Protein AF-A0A372F044-F1 (afdb_monomer_lite)

Sequence (266 aa):
MRFPLFVFQRLFRIRQGIIYVLLIGFCSITVVSKAQQNITFGKGKTTNVTVTSSSNASNQTGIKTLMSSGYLPNKNAAARLLSQATLGTTYADIENVATNGIEKWVDQQLAMPNSFNITNYIQHLHQALADSLRRTNPSKTIANTAVGDYFFDVAWFQGNMTAADLLRWRVALGLSEVFVTSRVSAFDNNPYALSSYYDVLLENSFTNYRSLIEKITYHPSMAVYLTYMNNRATNVDKQTFPDENYAREIMQLFSIGLFQLNLDGD

Secondary structure (DSSP, 8-state):
----THHHHHHHHHHHHHHHHHHHHHHHHHHHTTS------BTTB-TT------TT-TT--GGGGTSSSSSS--HHHHHHHHHHH-S---HHHHHHHHHH-HHHHHHHHHHSPP---HHHHHHHHHHHHHHHHHTT-TT--GGG----THHHHHHHHHHHHH-S-HHHHHHHHHHHHHS---SSSTTTT-HHHHHHHHHHHHHHTTS-HHHHHHHHHT-HHHHHHTT-TT----BTTTTB----HHHHHIIIIIIS-SS---TT--

pLDDT: mean 81.34, std 16.24, range [40.16, 97.75]

Radius of gyration: 34.68 Å; chains: 1; bounding box: 99×93×75 Å

Foldseek 3Di:
DDDDPVPVVVVVVVVVVVVVVVVVVVVVVVVVVPPDDPQDFAQQRCVPNDFDDDPPDVPDDRCCRRYPVNPDDDLVVLVVCCVLQFPDDDSVSSVVCRPPDPVRVVVVLLPDAQPAQLLVQLVVVLQVVQVVVCVVPVVGDSVPDAAFQVSLVVSLVVCRVPPPNRNLNSLLVVVCVLLPFDCPWVCNRPNNLVRVLSNLSSNCSPPDPVVSVVVLVPRVRNCGRQVQVVFDPDDPVVRHHGRCSVVVCCCDRRHQHPDRADPVRD

Structure (mmCIF, N/CA/C/O backbone):
data_AF-A0A372F044-F1
#
_entry.id   AF-A0A372F044-F1
#
loop_
_atom_site.group_PDB
_atom_site.id
_atom_site.type_symbol
_atom_site.label_atom_id
_atom_site.label_alt_id
_atom_site.label_comp_id
_atom_site.label_asym_id
_atom_site.label_entity_id
_atom_site.label_seq_id
_atom_site.pdbx_PDB_ins_code
_atom_site.Cartn_x
_atom_site.Cartn_y
_atom_site.Cartn_z
_atom_site.occupancy
_atom_site.B_iso_or_equiv
_atom_site.auth_seq_id
_atom_site.auth_comp_id
_atom_site.auth_asym_id
_atom_site.auth_atom_id
_atom_site.pdbx_PDB_model_num
ATOM 1 N N . MET A 1 1 ? -69.308 -69.849 44.971 1.00 40.53 1 MET A N 1
ATOM 2 C CA . MET A 1 1 ? -68.894 -69.161 43.727 1.00 40.53 1 MET A CA 1
ATOM 3 C C . MET A 1 1 ? -67.852 -68.110 44.079 1.00 40.53 1 MET A C 1
ATOM 5 O O . MET A 1 1 ? -68.117 -67.267 44.924 1.00 40.53 1 MET A O 1
ATOM 9 N N . ARG A 1 2 ? -66.639 -68.237 43.527 1.00 40.16 2 ARG A N 1
ATOM 10 C CA . ARG A 1 2 ? -65.501 -67.334 43.761 1.00 40.16 2 ARG A CA 1
ATOM 11 C C . ARG A 1 2 ? -65.709 -66.042 42.966 1.00 40.16 2 ARG A C 1
ATOM 13 O O . ARG A 1 2 ? -65.722 -66.089 41.742 1.00 40.16 2 ARG A O 1
ATOM 20 N N . PHE A 1 3 ? -65.846 -64.912 43.654 1.00 45.06 3 PHE A N 1
ATOM 21 C CA . PHE A 1 3 ? -65.753 -63.591 43.031 1.00 45.06 3 PHE A CA 1
ATOM 22 C C . PHE A 1 3 ? -64.284 -63.284 42.677 1.00 45.06 3 PHE A C 1
ATOM 24 O O . PHE A 1 3 ? -63.389 -63.636 43.452 1.00 45.06 3 PHE A O 1
ATOM 31 N N . PRO A 1 4 ? -63.994 -62.676 41.513 1.00 47.56 4 PRO A N 1
ATOM 32 C CA . PRO A 1 4 ? -62.630 -62.566 41.020 1.00 47.56 4 PRO A CA 1
ATOM 33 C C . PRO A 1 4 ? -61.881 -61.430 41.731 1.00 47.56 4 PRO A C 1
ATOM 35 O O . PRO A 1 4 ? -62.152 -60.251 41.514 1.00 47.56 4 PRO A O 1
ATOM 38 N N . LEU A 1 5 ? -60.863 -61.791 42.521 1.00 51.09 5 LEU A N 1
ATOM 39 C CA . LEU A 1 5 ? -59.892 -60.876 43.151 1.00 51.09 5 LEU A CA 1
ATOM 40 C C . LEU A 1 5 ? -59.106 -59.989 42.153 1.00 51.09 5 LEU A C 1
ATOM 42 O O . LEU A 1 5 ? -58.380 -59.084 42.563 1.00 51.09 5 LEU A O 1
ATOM 46 N N . PHE A 1 6 ? -59.240 -60.223 40.845 1.00 51.00 6 PHE A N 1
ATOM 47 C CA . PHE A 1 6 ? -58.442 -59.571 39.803 1.00 51.00 6 PHE A CA 1
ATOM 48 C C . PHE A 1 6 ? -58.800 -58.099 39.538 1.00 51.00 6 PHE A C 1
ATOM 50 O O . PHE A 1 6 ? -57.954 -57.348 39.050 1.00 51.00 6 PHE A O 1
ATOM 57 N N . VAL A 1 7 ? -60.018 -57.653 39.865 1.00 53.59 7 VAL A N 1
ATOM 58 C CA . VAL A 1 7 ? -60.463 -56.281 39.543 1.00 53.59 7 VAL A CA 1
ATOM 59 C C . VAL A 1 7 ? -59.922 -55.254 40.549 1.00 53.59 7 VAL A C 1
ATOM 61 O O . VAL A 1 7 ? -59.503 -54.164 40.156 1.00 53.59 7 VAL A O 1
ATOM 64 N N . PHE A 1 8 ? -59.815 -55.617 41.832 1.00 47.75 8 PHE A N 1
ATOM 65 C CA . PHE A 1 8 ? -59.325 -54.708 42.878 1.00 47.75 8 PHE A CA 1
ATOM 66 C C . PHE A 1 8 ? -57.806 -54.467 42.822 1.00 47.75 8 PHE A C 1
ATOM 68 O O . PHE A 1 8 ? -57.349 -53.354 43.085 1.00 47.75 8 PHE A O 1
ATOM 75 N N . GLN A 1 9 ? -57.010 -55.458 42.401 1.00 51.12 9 GLN A N 1
ATOM 76 C CA . GLN A 1 9 ? -55.557 -55.287 42.247 1.00 51.12 9 GLN A CA 1
ATOM 77 C C . GLN A 1 9 ? -55.176 -54.342 41.093 1.00 51.12 9 GLN A C 1
ATOM 79 O O . GLN A 1 9 ? -54.172 -53.632 41.190 1.00 51.12 9 GLN A O 1
ATOM 84 N N . ARG A 1 10 ? -55.976 -54.281 40.015 1.00 47.72 10 ARG A N 1
ATOM 85 C CA . ARG A 1 10 ? -55.726 -53.365 38.885 1.00 47.72 10 ARG A CA 1
ATOM 86 C C . ARG A 1 10 ? -55.972 -51.901 39.255 1.00 47.72 10 ARG A C 1
ATOM 88 O O . ARG A 1 10 ? -55.140 -51.060 38.930 1.00 47.72 10 ARG A O 1
ATOM 95 N N . LEU A 1 11 ? -57.046 -51.601 39.986 1.00 52.12 11 LEU A N 1
ATOM 96 C CA . LEU A 1 11 ? -57.357 -50.237 40.439 1.00 52.12 11 LEU A CA 1
ATOM 97 C C . LEU A 1 11 ? -56.305 -49.684 41.416 1.00 52.12 11 LEU A C 1
ATOM 99 O O . LEU A 1 11 ? -55.933 -48.515 41.319 1.00 52.12 11 LEU A O 1
ATOM 103 N N . PHE A 1 12 ? -55.757 -50.524 42.301 1.00 50.66 12 PHE A N 1
ATOM 104 C CA . PHE A 1 12 ? -54.713 -50.103 43.244 1.00 50.66 12 PHE A CA 1
ATOM 105 C C . PHE A 1 12 ? -53.361 -49.833 42.555 1.00 50.66 12 PHE A C 1
ATOM 107 O O . PHE A 1 12 ? -52.692 -48.853 42.883 1.00 50.66 12 PHE A O 1
ATOM 114 N N . ARG A 1 13 ? -52.982 -50.635 41.542 1.00 52.78 13 ARG A N 1
ATOM 115 C CA . ARG A 1 13 ? -51.776 -50.393 40.720 1.00 52.78 13 ARG A CA 1
ATOM 116 C C . ARG A 1 13 ? -51.871 -49.119 39.879 1.00 52.78 13 ARG A C 1
ATOM 118 O O . ARG A 1 13 ? -50.882 -48.403 39.770 1.00 52.78 13 ARG A O 1
ATOM 125 N N . ILE A 1 14 ? -53.045 -48.814 39.322 1.00 54.44 14 ILE A N 1
ATOM 126 C CA . ILE A 1 14 ? -53.264 -47.593 38.527 1.00 54.44 14 ILE A CA 1
ATOM 127 C C . ILE A 1 14 ? -53.171 -46.347 39.419 1.00 54.44 14 ILE A C 1
ATOM 129 O O . ILE A 1 14 ? -52.531 -45.367 39.046 1.00 54.44 14 ILE A O 1
ATOM 133 N N . ARG A 1 15 ? -53.731 -46.397 40.634 1.00 53.97 15 ARG A N 1
ATOM 134 C CA . ARG A 1 15 ? -53.694 -45.271 41.580 1.00 53.97 15 ARG A CA 1
ATOM 135 C C . ARG A 1 15 ? -52.282 -44.988 42.114 1.00 53.97 15 ARG A C 1
ATOM 137 O O . ARG A 1 15 ? -51.910 -43.828 42.248 1.00 53.97 15 ARG A O 1
ATOM 144 N N . GLN A 1 16 ? -51.482 -46.030 42.350 1.00 54.12 16 GLN A N 1
ATOM 145 C CA . GLN A 1 16 ? -50.058 -45.915 42.697 1.00 54.12 16 GLN A CA 1
ATOM 146 C C . GLN A 1 16 ? -49.236 -45.361 41.519 1.00 54.12 16 GLN A C 1
ATOM 148 O O . GLN A 1 16 ? -48.465 -44.424 41.701 1.00 54.12 16 GLN A O 1
ATOM 153 N N . GLY A 1 17 ? -49.455 -45.860 40.295 1.00 55.97 17 GLY A N 1
ATOM 154 C CA . GLY A 1 17 ? -48.768 -45.379 39.090 1.00 55.97 17 GLY A CA 1
ATOM 155 C C . GLY A 1 17 ? -49.026 -43.901 38.780 1.00 55.97 17 GLY A C 1
ATOM 156 O O . GLY A 1 17 ? -48.092 -43.185 38.438 1.00 55.97 17 GLY A O 1
ATOM 157 N N . ILE A 1 18 ? -50.257 -43.413 38.974 1.00 59.41 18 ILE A N 1
ATOM 158 C CA . ILE A 1 18 ? -50.602 -41.991 38.789 1.00 59.41 18 ILE A CA 1
ATOM 159 C C . ILE A 1 18 ? -49.880 -41.103 39.810 1.00 59.41 18 ILE A C 1
ATOM 161 O O . ILE A 1 18 ? -49.407 -40.030 39.446 1.00 59.41 18 ILE A O 1
ATOM 165 N N . ILE A 1 19 ? -49.740 -41.553 41.063 1.00 59.06 19 ILE A N 1
ATOM 166 C CA . ILE A 1 19 ? -48.992 -40.817 42.091 1.00 59.06 19 ILE A CA 1
ATOM 167 C C . ILE A 1 19 ? -47.508 -40.758 41.724 1.00 59.06 19 ILE A C 1
ATOM 169 O O . ILE A 1 19 ? -46.948 -39.669 41.738 1.00 59.06 19 ILE A O 1
ATOM 173 N N . TYR A 1 20 ? -46.883 -41.870 41.319 1.00 56.25 20 TYR A N 1
ATOM 174 C CA . TYR A 1 20 ? -45.477 -41.867 40.892 1.00 56.25 20 TYR A CA 1
ATOM 175 C C . TYR A 1 20 ? -45.241 -41.025 39.629 1.00 56.25 20 TYR A C 1
ATOM 177 O O . TYR A 1 20 ? -44.255 -40.298 39.569 1.00 56.25 20 TYR A O 1
ATOM 185 N N . VAL A 1 21 ? -46.155 -41.046 38.653 1.00 59.41 21 VAL A N 1
ATOM 186 C CA . VAL A 1 21 ? -46.066 -40.212 37.439 1.00 59.41 21 VAL A CA 1
ATOM 187 C C . VAL A 1 21 ? -46.247 -38.725 37.762 1.00 59.41 21 VAL A C 1
ATOM 189 O O . VAL A 1 21 ? -45.503 -37.900 37.236 1.00 59.41 21 VAL A O 1
ATOM 192 N N . LEU A 1 22 ? -47.160 -38.366 38.672 1.00 59.22 22 LEU A N 1
ATOM 193 C CA . LEU A 1 22 ? -47.305 -36.987 39.154 1.00 59.22 22 LEU A CA 1
ATOM 194 C C . LEU A 1 22 ? -46.081 -36.525 39.952 1.00 59.22 22 LEU A C 1
ATOM 196 O O . LEU A 1 22 ? -45.660 -35.387 39.781 1.00 59.22 22 LEU A O 1
ATOM 200 N N . LEU A 1 23 ? -45.474 -37.392 40.769 1.00 57.38 23 LEU A N 1
ATOM 201 C CA . LEU A 1 23 ? -44.292 -37.072 41.582 1.00 57.38 23 LEU A CA 1
ATOM 202 C C . LEU A 1 23 ? -43.026 -36.926 40.723 1.00 57.38 23 LEU A C 1
ATOM 204 O O . LEU A 1 23 ? -42.248 -35.996 40.929 1.00 57.38 23 LEU A O 1
ATOM 208 N N . ILE A 1 24 ? -42.853 -37.783 39.711 1.00 60.41 24 ILE A N 1
ATOM 209 C CA . ILE A 1 24 ? -41.774 -37.670 38.718 1.00 60.41 24 ILE A CA 1
ATOM 210 C C . ILE A 1 24 ? -41.995 -36.431 37.842 1.00 60.41 24 ILE A C 1
ATOM 212 O O . ILE A 1 24 ? -41.042 -35.697 37.588 1.00 60.41 24 ILE A O 1
ATOM 216 N N . GLY A 1 25 ? -43.237 -36.132 37.450 1.00 57.72 25 GLY A N 1
ATOM 217 C CA . GLY A 1 25 ? -43.589 -34.901 36.738 1.00 57.72 25 GLY A CA 1
ATOM 218 C C . GLY A 1 25 ? -43.272 -33.641 37.550 1.00 57.72 25 GLY A C 1
ATOM 219 O O . GLY A 1 25 ? -42.612 -32.737 37.044 1.00 57.72 25 GLY A O 1
ATOM 220 N N . PHE A 1 26 ? -43.640 -33.603 38.834 1.00 57.31 26 PHE A N 1
ATOM 221 C CA . PHE A 1 26 ? -43.350 -32.473 39.730 1.00 57.31 26 PHE A CA 1
ATOM 222 C C . PHE A 1 26 ? -41.847 -32.306 40.011 1.00 57.31 26 PHE A C 1
ATOM 224 O O . PHE A 1 26 ? -41.342 -31.184 40.084 1.00 57.31 26 PHE A O 1
ATOM 231 N N . CYS A 1 27 ? -41.104 -33.411 40.121 1.00 52.88 27 CYS A N 1
ATOM 232 C CA . CYS A 1 27 ? -39.650 -33.383 40.284 1.00 52.88 27 CYS A CA 1
ATOM 233 C C . CYS A 1 27 ? -38.948 -32.924 38.989 1.00 52.88 27 CYS A C 1
ATOM 235 O O . CYS A 1 27 ? -38.018 -32.127 39.026 1.00 52.88 27 CYS A O 1
ATOM 237 N N . SER A 1 28 ? -39.461 -33.318 37.821 1.00 54.66 28 SER A N 1
ATOM 238 C CA . SER A 1 28 ? -38.918 -32.897 36.520 1.00 54.66 28 SER A CA 1
ATOM 239 C C . SER A 1 28 ? -39.163 -31.406 36.249 1.00 54.66 28 SER A C 1
ATOM 241 O O . SER A 1 28 ? -38.275 -30.709 35.764 1.00 54.66 28 SER A O 1
ATOM 243 N N . ILE A 1 29 ? -40.335 -30.879 36.625 1.00 54.56 29 ILE A N 1
ATOM 244 C CA . ILE A 1 29 ? -40.684 -29.454 36.462 1.00 54.56 29 ILE A CA 1
ATOM 245 C C . ILE A 1 29 ? -39.847 -28.556 37.396 1.00 54.56 29 ILE A C 1
ATOM 247 O O . ILE A 1 29 ? -39.458 -27.444 37.021 1.00 54.56 29 ILE A O 1
ATOM 251 N N . THR A 1 30 ? -39.505 -29.034 38.597 1.00 51.50 30 THR A N 1
ATOM 252 C CA . THR A 1 30 ? -38.648 -28.283 39.535 1.00 51.50 30 THR A CA 1
ATOM 253 C C . THR A 1 30 ? -37.161 -28.331 39.166 1.00 51.50 30 THR A C 1
ATOM 255 O O . THR A 1 30 ? -36.438 -27.377 39.453 1.00 51.50 30 THR A O 1
ATOM 258 N N . VAL A 1 31 ? -36.699 -29.375 38.468 1.00 52.09 31 VAL A N 1
ATOM 259 C CA . VAL A 1 31 ? -35.311 -29.464 37.974 1.00 52.09 31 VAL A CA 1
ATOM 260 C C . VAL A 1 31 ? -35.085 -28.582 36.737 1.00 52.09 31 VAL A C 1
ATOM 262 O O . VAL A 1 31 ? -34.046 -27.931 36.646 1.00 52.09 31 VAL A O 1
ATOM 265 N N . VAL A 1 32 ? -36.064 -28.456 35.831 1.00 51.25 32 VAL A N 1
ATOM 266 C CA . VAL A 1 32 ? -35.927 -27.595 34.633 1.00 51.25 32 VAL A CA 1
ATOM 267 C C . VAL A 1 32 ? -35.903 -26.102 34.990 1.00 51.25 32 VAL A C 1
ATOM 269 O O . VAL A 1 32 ? -35.185 -25.333 34.359 1.00 51.25 32 VAL A O 1
ATOM 272 N N . SER A 1 33 ? -36.599 -25.680 36.049 1.00 50.56 33 SER A N 1
ATOM 273 C CA . SER A 1 33 ? -36.587 -24.278 36.510 1.00 50.56 33 SER A CA 1
ATOM 274 C C . SER A 1 33 ? -35.300 -23.865 37.243 1.00 50.56 33 SER A C 1
ATOM 276 O O . SER A 1 33 ? -35.073 -22.673 37.455 1.00 50.56 33 SER A O 1
ATOM 278 N N . LYS A 1 34 ? -34.433 -24.824 37.601 1.00 48.84 34 LYS A N 1
ATOM 279 C CA . LYS A 1 34 ? -33.112 -24.578 38.207 1.00 48.84 34 LYS A CA 1
ATOM 280 C C . LYS A 1 34 ? -31.932 -24.952 37.306 1.00 48.84 34 LYS A C 1
ATOM 282 O O . LYS A 1 34 ? -30.785 -24.832 37.736 1.00 48.84 34 LYS A O 1
ATOM 287 N N . ALA A 1 35 ? -32.186 -25.362 36.066 1.00 49.62 35 ALA A N 1
ATOM 288 C CA . ALA A 1 35 ? -31.137 -25.610 35.092 1.00 49.62 35 ALA A CA 1
ATOM 289 C C . ALA A 1 35 ? -30.543 -24.271 34.619 1.00 49.62 35 ALA A C 1
ATOM 291 O O . ALA A 1 35 ? -31.116 -23.570 33.794 1.00 49.62 35 ALA A O 1
ATOM 292 N N . GLN A 1 36 ? -29.384 -23.938 35.191 1.00 56.88 36 GLN A N 1
ATOM 293 C CA . GLN A 1 36 ? -28.412 -22.967 34.689 1.00 56.88 36 GLN A CA 1
ATOM 294 C C . GLN A 1 36 ? -28.926 -21.521 34.565 1.00 56.88 36 GLN A C 1
ATOM 296 O O . GLN A 1 36 ? -29.336 -21.051 33.508 1.00 56.88 36 GLN A O 1
ATOM 301 N N . GLN A 1 37 ? -28.830 -20.763 35.662 1.00 57.38 37 GLN A N 1
ATOM 302 C CA . GLN A 1 37 ? -28.914 -19.308 35.562 1.00 57.38 37 GLN A CA 1
ATOM 303 C C . GLN A 1 37 ? -27.689 -18.794 34.798 1.00 57.38 37 GLN A C 1
ATOM 305 O O . GLN A 1 37 ? -26.555 -18.990 35.234 1.00 57.38 37 GLN A O 1
ATOM 310 N N . ASN A 1 38 ? -27.912 -18.125 33.665 1.00 59.41 38 ASN A N 1
ATOM 311 C CA . ASN A 1 38 ? -26.858 -17.389 32.975 1.00 59.41 38 ASN A CA 1
ATOM 312 C C . ASN A 1 38 ? -26.412 -16.218 33.859 1.00 59.41 38 ASN A C 1
ATOM 314 O O . ASN A 1 38 ? -27.025 -15.148 33.858 1.00 59.41 38 ASN A O 1
ATOM 318 N N . ILE A 1 39 ? -25.340 -16.420 34.623 1.00 63.84 39 ILE A N 1
ATOM 319 C CA . ILE A 1 39 ? -24.685 -15.352 35.375 1.00 63.84 39 ILE A CA 1
ATOM 320 C C . ILE A 1 39 ? -23.872 -14.535 34.370 1.00 63.84 39 ILE A C 1
ATOM 322 O O . ILE A 1 39 ? -22.798 -14.935 33.931 1.00 63.84 39 ILE A O 1
ATOM 326 N N . THR A 1 40 ? -24.419 -13.397 33.946 1.00 62.75 40 THR A N 1
ATOM 327 C CA . THR A 1 40 ? -23.690 -12.433 33.115 1.00 62.75 40 THR A CA 1
ATOM 328 C C . THR A 1 40 ? -22.895 -11.500 34.020 1.00 62.75 40 THR A C 1
ATOM 330 O O . THR A 1 40 ? -23.488 -10.693 34.735 1.00 62.75 40 THR A O 1
ATOM 333 N N . PHE A 1 41 ? -21.568 -11.589 33.967 1.00 62.00 41 PHE A N 1
ATOM 334 C CA . PHE A 1 41 ? -20.673 -10.651 34.640 1.00 62.00 41 PHE A CA 1
ATOM 335 C C . PHE A 1 41 ? -20.421 -9.413 33.760 1.00 62.00 41 PHE A C 1
ATOM 337 O O . PHE A 1 41 ? -20.194 -9.542 32.557 1.00 62.00 41 PHE A O 1
ATOM 344 N N . GLY A 1 42 ? -20.449 -8.213 34.352 1.00 65.62 42 GLY A N 1
ATOM 345 C CA . GLY A 1 42 ? -20.127 -6.951 33.667 1.00 65.62 42 GLY A CA 1
ATOM 346 C C . GLY A 1 42 ? -21.338 -6.182 33.114 1.00 65.62 42 GLY A C 1
ATOM 347 O O . GLY A 1 42 ? -22.489 -6.523 33.385 1.00 65.62 42 GLY A O 1
ATOM 348 N N . LYS A 1 43 ? -21.089 -5.085 32.376 1.00 64.50 43 LYS A N 1
ATOM 349 C CA . LYS A 1 43 ? -22.115 -4.140 31.863 1.00 64.50 43 LYS A CA 1
ATOM 350 C C . LYS A 1 43 ? -23.108 -3.654 32.938 1.00 64.50 43 LYS A C 1
ATOM 352 O O . LYS A 1 43 ? -24.295 -3.489 32.673 1.00 64.50 43 LYS A O 1
ATOM 357 N N . GLY A 1 44 ? -22.635 -3.436 34.166 1.00 63.97 44 GLY A N 1
ATOM 358 C CA . GLY A 1 44 ? -23.474 -3.008 35.294 1.00 63.97 44 GLY A CA 1
ATOM 359 C C . GLY A 1 44 ? -24.153 -4.142 36.071 1.00 63.97 44 GLY A C 1
ATOM 360 O O . GLY A 1 44 ? -24.842 -3.865 37.049 1.00 63.97 44 GLY A O 1
ATOM 361 N N . LYS A 1 45 ? -23.937 -5.412 35.703 1.00 69.00 45 LYS A N 1
ATOM 362 C CA . LYS A 1 45 ? -24.344 -6.581 36.498 1.00 69.00 45 LYS A CA 1
ATOM 363 C C . LYS A 1 45 ? -23.186 -7.017 37.402 1.00 69.00 45 LYS A C 1
ATOM 365 O O . LYS A 1 45 ? -22.278 -7.723 36.965 1.00 69.00 45 LYS A O 1
ATOM 370 N N . THR A 1 46 ? -23.201 -6.559 38.656 1.00 70.00 46 THR A N 1
ATOM 371 C CA . THR A 1 46 ? -22.133 -6.794 39.656 1.00 70.00 46 THR A CA 1
ATOM 372 C C . THR A 1 46 ? -22.602 -7.559 40.894 1.00 70.00 46 THR A C 1
ATOM 374 O O . THR A 1 46 ? -21.912 -7.569 41.912 1.00 70.00 46 THR A O 1
ATOM 377 N N . THR A 1 47 ? -23.775 -8.193 40.846 1.00 68.81 47 THR A N 1
ATOM 378 C CA . THR A 1 47 ? -24.292 -8.990 41.967 1.00 68.81 47 THR A CA 1
ATOM 379 C C . THR A 1 47 ? -23.278 -10.065 42.364 1.00 68.81 47 THR A C 1
ATOM 381 O O . THR A 1 47 ? -22.956 -10.934 41.557 1.00 68.81 47 THR A O 1
ATOM 384 N N . ASN A 1 48 ? -22.788 -9.981 43.605 1.00 70.94 48 ASN A N 1
ATOM 385 C CA . ASN A 1 48 ? -21.784 -10.859 44.221 1.00 70.94 48 ASN A CA 1
ATOM 386 C C . ASN A 1 48 ? -20.365 -10.808 43.619 1.00 70.94 48 ASN A C 1
ATOM 388 O O . ASN A 1 48 ? -19.624 -11.781 43.740 1.00 70.94 48 ASN A O 1
ATOM 392 N N . VAL A 1 49 ? -19.957 -9.690 43.006 1.00 71.12 49 VAL A N 1
ATOM 393 C CA . VAL A 1 49 ? -18.575 -9.506 42.525 1.00 71.12 49 VAL A CA 1
ATOM 394 C C . VAL A 1 49 ? -17.835 -8.470 43.369 1.00 71.12 49 VAL A C 1
ATOM 396 O O . VAL A 1 49 ? -18.224 -7.304 43.412 1.00 71.12 49 VAL A O 1
ATOM 399 N N . THR A 1 50 ? -16.730 -8.884 43.989 1.00 74.19 50 THR A N 1
ATOM 400 C CA . THR A 1 50 ? -15.795 -7.991 44.688 1.00 74.19 50 THR A CA 1
ATOM 401 C C . THR A 1 50 ? -14.611 -7.695 43.772 1.00 74.19 50 THR A C 1
ATOM 403 O O . THR A 1 50 ? -13.958 -8.619 43.297 1.00 74.19 50 THR A O 1
ATOM 406 N N . VAL A 1 51 ? -14.323 -6.414 43.522 1.00 70.38 51 VAL A N 1
ATOM 407 C CA . VAL A 1 51 ? -13.169 -5.984 42.713 1.00 70.38 51 VAL A CA 1
ATOM 408 C C . VAL A 1 51 ? -12.147 -5.301 43.601 1.00 70.38 51 VAL A C 1
ATOM 410 O O . VAL A 1 51 ? -12.480 -4.364 44.325 1.00 70.38 51 VAL A O 1
ATOM 413 N N . THR A 1 52 ? -10.893 -5.722 43.489 1.00 71.88 52 THR A N 1
ATOM 414 C CA . THR A 1 52 ? -9.752 -5.072 44.134 1.00 71.88 52 THR A CA 1
ATOM 415 C C . THR A 1 52 ? -8.891 -4.415 43.057 1.00 71.88 52 THR A C 1
ATOM 417 O O . THR A 1 52 ? -8.602 -5.032 42.035 1.00 71.88 52 THR A O 1
ATOM 420 N N . SER A 1 53 ? -8.500 -3.157 43.257 1.00 69.50 53 SER A N 1
ATOM 421 C CA . SER A 1 53 ? -7.597 -2.419 42.364 1.00 69.50 53 SER A CA 1
ATOM 422 C C . SER A 1 53 ? -6.372 -1.928 43.131 1.00 69.50 53 SER A C 1
ATOM 424 O O . SER A 1 53 ? -6.447 -1.680 44.333 1.00 69.50 53 SER A O 1
ATOM 426 N N . SER A 1 54 ? -5.241 -1.783 42.439 1.00 68.94 54 SER A N 1
ATOM 427 C CA . SER A 1 54 ? -3.991 -1.287 43.024 1.00 68.94 54 SER A CA 1
ATOM 428 C C . SER A 1 54 ? -4.138 0.137 43.571 1.00 68.94 54 SER A C 1
ATOM 430 O O . SER A 1 54 ? -4.760 0.985 42.929 1.00 68.94 54 SER A O 1
ATOM 432 N N . SER A 1 55 ? -3.489 0.429 44.700 1.00 64.88 55 SER A N 1
ATOM 433 C CA . SER A 1 55 ? -3.537 1.720 45.407 1.00 64.88 55 SER A CA 1
ATOM 434 C C . SER A 1 55 ? -2.856 2.894 44.685 1.00 64.88 55 SER A C 1
ATOM 436 O O . SER A 1 55 ? -2.947 4.025 45.152 1.00 64.88 55 SER A O 1
ATOM 438 N N . ASN A 1 56 ? -2.188 2.660 43.551 1.00 63.19 56 ASN A N 1
ATOM 439 C CA . ASN A 1 56 ? -1.407 3.679 42.836 1.00 63.19 56 ASN A CA 1
ATOM 440 C C . ASN A 1 56 ? -2.236 4.713 42.048 1.00 63.19 56 ASN A C 1
ATOM 442 O O . ASN A 1 56 ? -1.661 5.652 41.503 1.00 63.19 56 ASN A O 1
ATOM 446 N N . ALA A 1 57 ? -3.563 4.576 41.973 1.00 59.25 57 ALA A N 1
ATOM 447 C CA . ALA A 1 57 ? -4.432 5.523 41.275 1.00 59.25 57 ALA A CA 1
ATOM 448 C C . ALA A 1 57 ? -5.537 6.029 42.213 1.00 59.25 57 ALA A C 1
ATOM 450 O O . ALA A 1 57 ? -6.565 5.380 42.390 1.00 59.25 57 ALA A O 1
ATOM 451 N N . SER A 1 58 ? -5.343 7.220 42.786 1.00 56.09 58 SER A N 1
ATOM 452 C CA . SER A 1 58 ? -6.217 7.819 43.811 1.00 56.09 58 SER A CA 1
ATOM 453 C C . SER A 1 58 ? -7.675 8.056 43.381 1.00 56.09 58 SER A C 1
ATOM 455 O O . SER A 1 58 ? -8.531 8.238 44.238 1.00 56.09 58 SER A O 1
ATOM 457 N N . ASN A 1 59 ? -7.983 8.000 42.077 1.00 57.50 59 ASN A N 1
ATOM 458 C CA . ASN A 1 59 ? -9.302 8.333 41.515 1.00 57.50 59 ASN A CA 1
ATOM 459 C C . ASN A 1 59 ? -9.948 7.214 40.666 1.00 57.50 59 ASN A C 1
ATOM 461 O O . ASN A 1 59 ? -10.955 7.444 39.981 1.00 57.50 59 ASN A O 1
ATOM 465 N N . GLN A 1 60 ? -9.389 5.999 40.670 1.00 57.69 60 GLN A N 1
ATOM 466 C CA . GLN A 1 60 ? -9.898 4.881 39.868 1.00 57.69 60 GLN A CA 1
ATOM 467 C C . GLN A 1 60 ? -10.413 3.755 40.767 1.00 57.69 60 GLN A C 1
ATOM 469 O O . GLN A 1 60 ? -9.656 2.936 41.272 1.00 57.69 60 GLN A O 1
ATOM 474 N N . THR A 1 61 ? -11.731 3.707 40.962 1.00 65.44 61 THR A N 1
ATOM 475 C CA . THR A 1 61 ? -12.386 2.590 41.642 1.00 65.44 61 THR A CA 1
ATOM 476 C C . THR A 1 61 ? -12.451 1.392 40.694 1.00 65.44 61 THR A C 1
ATOM 478 O O . THR A 1 61 ? -13.054 1.486 39.623 1.00 65.44 61 THR A O 1
ATOM 481 N N . GLY A 1 62 ? -11.854 0.257 41.079 1.00 64.12 62 GLY A N 1
ATOM 482 C CA . GLY A 1 62 ? -11.825 -0.968 40.266 1.00 64.12 62 GLY A CA 1
ATOM 483 C C . GLY A 1 62 ? -13.203 -1.424 39.779 1.00 64.12 62 GLY A C 1
ATOM 484 O O . GLY A 1 62 ? -13.321 -1.978 38.697 1.00 64.12 62 GLY A O 1
ATOM 485 N N . ILE A 1 63 ? -14.274 -1.088 40.503 1.00 70.75 63 ILE A N 1
ATOM 486 C CA . ILE A 1 63 ? -15.652 -1.404 40.109 1.00 70.75 63 ILE A CA 1
ATOM 487 C C . ILE A 1 63 ? -16.086 -0.765 38.774 1.00 70.75 63 ILE A C 1
ATOM 489 O O . ILE A 1 63 ? -16.984 -1.286 38.115 1.00 70.75 63 ILE A O 1
ATOM 493 N N . LYS A 1 64 ? -15.419 0.305 38.310 1.00 66.69 64 LYS A N 1
ATOM 494 C CA . LYS A 1 64 ? -15.661 0.918 36.988 1.00 66.69 64 LYS A CA 1
ATOM 495 C C . LYS A 1 64 ? -15.374 -0.022 35.812 1.00 66.69 64 LYS A C 1
ATOM 497 O O . LYS A 1 64 ? -15.934 0.204 34.748 1.00 66.69 64 LYS A O 1
ATOM 502 N N . THR A 1 65 ? -14.556 -1.064 35.984 1.00 61.78 65 THR A N 1
ATOM 503 C CA . THR A 1 65 ? -14.307 -2.073 34.932 1.00 61.78 65 THR A CA 1
ATOM 504 C C . THR A 1 65 ? -15.495 -3.015 34.730 1.00 61.78 65 THR A C 1
ATOM 506 O O . THR A 1 65 ? -15.660 -3.583 33.655 1.00 61.78 65 THR A O 1
ATOM 509 N N . LEU A 1 66 ? -16.350 -3.159 35.748 1.00 63.81 66 LEU A N 1
ATOM 510 C CA . LEU A 1 66 ? -17.558 -3.981 35.694 1.00 63.81 66 LEU A CA 1
ATOM 511 C C . LEU A 1 66 ? -18.828 -3.164 35.431 1.00 63.81 66 LEU A C 1
ATOM 513 O O . LEU A 1 66 ? -19.842 -3.710 34.985 1.00 63.81 66 LEU A O 1
ATOM 517 N N . MET A 1 67 ? -18.790 -1.860 35.704 1.00 59.44 67 MET A N 1
ATOM 518 C CA . MET A 1 67 ? -19.861 -0.924 35.373 1.00 59.44 67 MET A CA 1
ATOM 519 C C . MET A 1 67 ? -19.753 -0.476 33.910 1.00 59.44 67 MET A C 1
ATOM 521 O O . MET A 1 67 ? -18.667 -0.370 33.349 1.00 59.44 67 MET A O 1
ATOM 525 N N . SER A 1 68 ? -20.885 -0.147 33.281 1.00 54.09 68 SER A N 1
ATOM 526 C CA . SER A 1 68 ? -20.880 0.435 31.928 1.00 54.09 68 SER A CA 1
ATOM 527 C C . SER A 1 68 ? -20.125 1.779 31.856 1.00 54.09 68 SER A C 1
ATOM 529 O O . SER A 1 68 ? -19.777 2.227 30.770 1.00 54.09 68 SER A O 1
ATOM 531 N N . SER A 1 69 ? -19.840 2.416 33.000 1.00 50.75 69 SER A N 1
ATOM 532 C CA . SER A 1 69 ? -19.132 3.698 33.157 1.00 50.75 69 SER A CA 1
ATOM 533 C C . SER A 1 69 ? -17.597 3.568 33.059 1.00 50.75 69 SER A C 1
ATOM 535 O O . SER A 1 69 ? -16.856 4.019 33.937 1.00 50.75 69 SER A O 1
ATOM 537 N N . GLY A 1 70 ? -17.131 2.894 32.016 1.00 52.12 70 GLY A N 1
ATOM 538 C CA . GLY A 1 70 ? -15.762 2.384 31.873 1.00 52.12 70 GLY A CA 1
ATOM 539 C C . GLY A 1 70 ? -15.676 1.265 30.836 1.00 52.12 70 GLY A C 1
ATOM 540 O O . GLY A 1 70 ? -14.587 0.946 30.365 1.00 52.12 70 GLY A O 1
ATOM 541 N N . TYR A 1 71 ? -16.836 0.730 30.433 1.00 51.94 71 TYR A N 1
ATOM 542 C CA . TYR A 1 71 ? -16.968 -0.082 29.239 1.00 51.94 71 TYR A CA 1
ATOM 543 C C . TYR A 1 71 ? -16.624 0.778 28.027 1.00 51.94 71 TYR A C 1
ATOM 545 O O . TYR A 1 71 ? -17.232 1.815 27.761 1.00 51.94 71 TYR A O 1
ATOM 553 N N . LEU A 1 72 ? -15.564 0.354 27.360 1.00 59.75 72 LEU A N 1
ATOM 554 C CA . LEU A 1 72 ? -15.078 0.922 26.127 1.00 59.75 72 LEU A CA 1
ATOM 555 C C . LEU A 1 72 ? -16.230 0.918 25.109 1.00 59.75 72 LEU A C 1
ATOM 557 O O . LEU A 1 72 ? -16.913 -0.097 24.975 1.00 59.75 72 LEU A O 1
ATOM 561 N N . PRO A 1 73 ? -16.475 2.065 24.460 1.00 59.88 73 PRO A N 1
ATOM 562 C CA . PRO A 1 73 ? -15.413 2.944 23.991 1.00 59.88 73 PRO A CA 1
ATOM 563 C C . PRO A 1 73 ? -15.574 4.382 24.517 1.00 59.88 73 PRO A C 1
ATOM 565 O O . PRO A 1 73 ? -16.367 5.181 24.039 1.00 59.88 73 PRO A O 1
ATOM 568 N N . ASN A 1 74 ? -14.761 4.754 25.512 1.00 77.44 74 ASN A N 1
ATOM 569 C CA . ASN A 1 74 ? -14.532 6.168 25.824 1.00 77.44 74 ASN A CA 1
ATOM 570 C C . ASN A 1 74 ? -13.671 6.779 24.699 1.00 77.44 74 ASN A C 1
ATOM 572 O O . ASN A 1 74 ? -12.763 6.107 24.203 1.00 77.44 74 ASN A O 1
ATOM 576 N N . LYS A 1 75 ? -13.902 8.050 24.338 1.00 85.50 75 LYS A N 1
ATOM 577 C CA . LYS A 1 75 ? -13.117 8.821 23.353 1.00 85.50 75 LYS A CA 1
ATOM 578 C C . LYS A 1 75 ? -11.599 8.647 23.527 1.00 85.50 75 LYS A C 1
ATOM 580 O O . LYS A 1 75 ? -10.895 8.513 22.536 1.00 85.50 75 LYS A O 1
ATOM 585 N N . ASN A 1 76 ? -11.094 8.535 24.760 1.00 86.69 76 ASN A N 1
ATOM 586 C CA . ASN A 1 76 ? -9.666 8.277 25.014 1.00 86.69 76 ASN A CA 1
ATOM 587 C C . ASN A 1 76 ? -9.171 6.933 24.459 1.00 86.69 76 ASN A C 1
ATOM 589 O O . ASN A 1 76 ? -8.062 6.836 23.941 1.00 86.69 76 ASN A O 1
ATOM 593 N N . ALA A 1 77 ? -9.973 5.879 24.578 1.00 85.19 77 ALA A N 1
ATOM 594 C CA . ALA A 1 77 ? -9.594 4.567 24.080 1.00 85.19 77 ALA A CA 1
ATOM 595 C C . ALA A 1 77 ? -9.799 4.437 22.573 1.00 85.19 77 ALA A C 1
ATOM 597 O O . ALA A 1 77 ? -8.968 3.824 21.911 1.00 85.19 77 ALA A O 1
ATOM 598 N N . ALA A 1 78 ? -10.850 5.064 22.037 1.00 91.56 78 ALA A N 1
ATOM 599 C CA . ALA A 1 78 ? -11.017 5.236 20.599 1.00 91.56 78 ALA A CA 1
ATOM 600 C C . ALA A 1 78 ? -9.803 5.963 19.992 1.00 91.56 78 ALA A C 1
ATOM 602 O O . ALA A 1 78 ? -9.204 5.468 19.045 1.00 91.56 78 ALA A O 1
ATOM 603 N N . ALA A 1 79 ? -9.365 7.069 20.603 1.00 92.44 79 ALA A N 1
ATOM 604 C CA . ALA A 1 79 ? -8.172 7.800 20.183 1.00 92.44 79 ALA A CA 1
ATOM 605 C C . ALA A 1 79 ? -6.901 6.940 20.261 1.00 92.44 79 ALA A C 1
ATOM 607 O O . ALA A 1 79 ? -6.111 6.926 19.319 1.00 92.44 79 ALA A O 1
ATOM 608 N N . ARG A 1 80 ? -6.715 6.178 21.350 1.00 91.50 80 ARG A N 1
ATOM 609 C CA . ARG A 1 80 ? -5.574 5.261 21.487 1.00 91.50 80 ARG A CA 1
ATOM 610 C C . ARG A 1 80 ? -5.570 4.197 20.390 1.00 91.50 80 ARG A C 1
ATOM 612 O O . ARG A 1 80 ? -4.537 4.016 19.756 1.00 91.50 80 ARG A O 1
ATOM 619 N N . LEU A 1 81 ? -6.696 3.524 20.152 1.00 92.69 81 LEU A N 1
ATOM 620 C CA . LEU A 1 81 ? -6.815 2.543 19.073 1.00 92.69 81 LEU A CA 1
ATOM 621 C C . LEU A 1 81 ? -6.459 3.178 17.729 1.00 92.69 81 LEU A C 1
ATOM 623 O O . LEU A 1 81 ? -5.582 2.676 17.034 1.00 92.69 81 LEU A O 1
ATOM 627 N N . LEU A 1 82 ? -7.104 4.293 17.384 1.00 95.00 82 LEU A N 1
ATOM 628 C CA . LEU A 1 82 ? -6.927 4.943 16.088 1.00 95.00 82 LEU A CA 1
ATOM 629 C C . LEU A 1 82 ? -5.483 5.415 15.887 1.00 95.00 82 LEU A C 1
ATOM 631 O O . LEU A 1 82 ? -4.948 5.252 14.797 1.00 95.00 82 LEU A O 1
ATOM 635 N N . SER A 1 83 ? -4.799 5.881 16.936 1.00 93.81 83 SER A N 1
ATOM 636 C CA . SER A 1 83 ? -3.371 6.235 16.857 1.00 93.81 83 SER A CA 1
ATOM 637 C C . SER A 1 83 ? -2.444 5.057 16.524 1.00 93.81 83 SER A C 1
ATOM 639 O O . SER A 1 83 ? -1.366 5.262 15.978 1.00 93.81 83 SER A O 1
ATOM 641 N N . GLN A 1 84 ? -2.848 3.826 16.845 1.00 93.44 84 GLN A N 1
ATOM 642 C CA . GLN A 1 84 ? -2.074 2.611 16.567 1.00 93.44 84 GLN A CA 1
ATOM 643 C C . GLN A 1 84 ? -2.494 1.945 15.251 1.00 93.44 84 GLN A C 1
ATOM 645 O O . GLN A 1 84 ? -1.655 1.391 14.540 1.00 93.44 84 GLN A O 1
ATOM 650 N N . ALA A 1 85 ? -3.791 2.003 14.949 1.00 94.75 85 ALA A N 1
ATOM 651 C CA . ALA A 1 85 ? -4.442 1.324 13.836 1.00 94.75 85 ALA A CA 1
ATOM 652 C C . ALA A 1 85 ? -4.516 2.167 12.553 1.00 94.75 85 ALA A C 1
ATOM 654 O O . ALA A 1 85 ? -4.898 1.643 11.514 1.00 94.75 85 ALA A O 1
ATOM 655 N N . THR A 1 86 ? -4.162 3.451 12.604 1.00 95.06 86 THR A N 1
ATOM 656 C CA . THR A 1 86 ? -4.208 4.370 11.456 1.00 95.06 86 THR A CA 1
ATOM 657 C C . THR A 1 86 ? -2.930 5.207 11.381 1.00 95.06 86 THR A C 1
ATOM 659 O O . THR A 1 86 ? -2.090 5.162 12.280 1.00 95.06 86 THR A O 1
ATOM 662 N N . LEU A 1 87 ? -2.770 5.967 10.296 1.00 91.38 87 LEU A N 1
ATOM 663 C CA . LEU A 1 87 ? -1.674 6.931 10.114 1.00 91.38 87 LEU A CA 1
ATOM 664 C C . LEU A 1 87 ? -2.100 8.380 10.397 1.00 91.38 87 LEU A C 1
ATOM 666 O O . LEU A 1 87 ? -1.293 9.302 10.332 1.00 91.38 87 LEU A O 1
ATOM 670 N N . GLY A 1 88 ? -3.365 8.566 10.765 1.00 89.44 88 GLY A N 1
ATOM 671 C CA . GLY A 1 88 ? -3.984 9.843 11.065 1.00 89.44 88 GLY A CA 1
ATOM 672 C C . GLY A 1 88 ? -5.478 9.634 11.275 1.00 89.44 88 GLY A C 1
ATOM 673 O O . GLY A 1 88 ? -6.088 8.782 10.636 1.00 89.44 88 GLY A O 1
ATOM 674 N N . THR A 1 89 ? -6.066 10.397 12.193 1.00 89.75 89 THR A N 1
ATOM 675 C CA . THR A 1 89 ? -7.491 10.301 12.517 1.00 89.75 89 THR A CA 1
ATOM 676 C C . THR A 1 89 ? -8.059 11.681 12.786 1.00 89.75 89 THR A C 1
ATOM 678 O O . THR A 1 89 ? -7.379 12.549 13.340 1.00 89.75 89 THR A O 1
ATOM 681 N N . THR A 1 90 ? -9.324 11.885 12.440 1.00 92.50 90 THR A N 1
ATOM 682 C CA . THR A 1 90 ? -10.053 13.098 12.809 1.00 92.50 90 THR A CA 1
ATOM 683 C C . THR A 1 90 ? -10.765 12.917 14.148 1.00 92.50 90 THR A C 1
ATOM 685 O O . THR A 1 90 ? -10.953 11.802 14.640 1.00 92.50 90 THR A O 1
ATOM 688 N N . TYR A 1 91 ? -11.205 14.024 14.752 1.00 93.62 91 TYR A N 1
ATOM 689 C CA . TYR A 1 91 ? -12.046 13.963 15.951 1.00 93.62 91 TYR A CA 1
ATOM 690 C C . TYR A 1 91 ? -13.381 13.248 15.690 1.00 93.62 91 TYR A C 1
ATOM 692 O O . TYR A 1 91 ? -13.887 12.548 16.567 1.00 93.62 91 TYR A O 1
ATOM 700 N N . ALA A 1 92 ? -13.926 13.387 14.477 1.00 93.25 92 ALA A N 1
ATOM 701 C CA . ALA A 1 92 ? -15.160 12.722 14.076 1.00 93.25 92 ALA A CA 1
ATOM 702 C C . ALA A 1 92 ? -15.001 11.193 14.067 1.00 93.25 92 ALA A C 1
ATOM 704 O O . ALA A 1 92 ? -15.893 10.487 14.533 1.00 93.25 92 ALA A O 1
ATOM 705 N N . ASP A 1 93 ? -13.849 10.680 13.631 1.00 92.50 93 ASP A N 1
ATOM 706 C CA . ASP A 1 93 ? -13.549 9.243 13.666 1.00 92.50 93 ASP A CA 1
ATOM 707 C C . ASP A 1 93 ? -13.460 8.725 15.107 1.00 92.50 93 ASP A C 1
ATOM 709 O O . ASP A 1 93 ? -14.014 7.675 15.434 1.00 92.50 93 ASP A O 1
ATOM 713 N N . ILE A 1 94 ? -12.831 9.496 16.002 1.00 94.31 94 ILE A N 1
ATOM 714 C CA . ILE A 1 94 ? -12.752 9.167 17.434 1.00 94.31 94 ILE A CA 1
ATOM 715 C C . ILE A 1 94 ? -14.154 9.090 18.045 1.00 94.31 94 ILE A C 1
ATOM 717 O O . ILE A 1 94 ? -14.446 8.172 18.812 1.00 94.31 94 ILE A O 1
ATOM 721 N N . GLU A 1 95 ? -15.031 10.038 17.717 1.00 93.44 95 GLU A N 1
ATOM 722 C CA . GLU A 1 95 ? -16.415 10.045 18.192 1.00 93.44 95 GLU A CA 1
ATOM 723 C C . GLU A 1 95 ? -17.244 8.901 17.598 1.00 93.44 95 GLU A C 1
ATOM 725 O O . GLU A 1 95 ? -18.039 8.278 18.309 1.00 93.44 95 GLU A O 1
ATOM 730 N N . ASN A 1 96 ? -17.011 8.572 16.328 1.00 91.94 96 ASN A N 1
ATOM 731 C CA . ASN A 1 96 ? -17.632 7.440 15.661 1.00 91.94 96 ASN A CA 1
ATOM 732 C C . ASN A 1 96 ? -17.266 6.132 16.372 1.00 91.94 96 ASN A C 1
ATOM 734 O O . ASN A 1 96 ? -18.167 5.418 16.806 1.00 91.94 96 ASN A O 1
ATOM 738 N N . VAL A 1 97 ? -15.978 5.858 16.595 1.00 92.94 97 VAL A N 1
ATOM 739 C CA . VAL A 1 97 ? -15.523 4.653 17.314 1.00 92.94 97 VAL A CA 1
ATOM 740 C C . VAL A 1 97 ? -16.021 4.646 18.760 1.00 92.94 97 VAL A C 1
ATOM 742 O O . VAL A 1 97 ? -16.454 3.601 19.247 1.00 92.94 97 VAL A O 1
ATOM 745 N N . ALA A 1 98 ? -16.035 5.805 19.430 1.00 90.69 98 ALA A N 1
ATOM 746 C CA . ALA A 1 98 ? -16.597 5.968 20.775 1.00 90.69 98 ALA A CA 1
ATOM 747 C C . ALA A 1 98 ? -18.089 5.608 20.861 1.00 90.69 98 ALA A C 1
ATOM 749 O O . ALA A 1 98 ? -18.556 5.126 21.891 1.00 90.69 98 ALA A O 1
ATOM 750 N N . THR A 1 99 ? -18.837 5.813 19.780 1.00 89.88 99 THR A N 1
ATOM 751 C CA . THR A 1 99 ? -20.275 5.527 19.732 1.00 89.88 99 THR A CA 1
ATOM 752 C C . THR A 1 99 ? -20.562 4.116 19.216 1.00 89.88 99 THR A C 1
ATOM 754 O O . THR A 1 99 ? -21.436 3.429 19.740 1.00 89.88 99 THR A O 1
ATOM 757 N N . ASN A 1 100 ? -19.839 3.670 18.184 1.00 86.81 100 ASN A N 1
ATOM 758 C CA . ASN A 1 100 ? -20.121 2.433 17.455 1.00 86.81 100 ASN A CA 1
ATOM 759 C C . ASN A 1 100 ? -19.481 1.181 18.059 1.00 86.81 100 ASN A C 1
ATOM 761 O O . ASN A 1 100 ? -20.003 0.091 17.818 1.00 86.81 100 ASN A O 1
ATOM 765 N N . GLY A 1 101 ? -18.391 1.303 18.818 1.00 88.94 101 GLY A N 1
ATOM 766 C CA . GLY A 1 101 ? -17.609 0.139 19.237 1.00 88.94 101 GLY A CA 1
ATOM 767 C C . GLY A 1 101 ? -16.299 0.002 18.471 1.00 88.94 101 GLY A C 1
ATOM 768 O O . GLY A 1 101 ? -16.230 0.311 17.283 1.00 88.94 101 GLY A O 1
ATOM 769 N N . ILE A 1 102 ? -15.273 -0.516 19.149 1.00 89.56 102 ILE A N 1
ATOM 770 C CA . ILE A 1 102 ? -13.973 -0.825 18.538 1.00 89.56 102 ILE A CA 1
ATOM 771 C C . ILE A 1 102 ? -14.120 -1.996 17.571 1.00 89.56 102 ILE A C 1
ATOM 773 O O . ILE A 1 102 ? -13.696 -1.906 16.426 1.00 89.56 102 ILE A O 1
ATOM 777 N N . GLU A 1 103 ? -14.766 -3.069 18.018 1.00 90.62 103 GLU A N 1
ATOM 778 C CA . GLU A 1 103 ? -14.941 -4.311 17.267 1.00 90.62 103 GLU A CA 1
ATOM 779 C C . GLU A 1 103 ? -15.698 -4.040 15.968 1.00 90.62 103 GLU A C 1
ATOM 781 O O . GLU A 1 103 ? -15.239 -4.394 14.889 1.00 90.62 103 GLU A O 1
ATOM 786 N N . LYS A 1 104 ? -16.797 -3.282 16.061 1.00 91.75 104 LYS A N 1
ATOM 787 C CA . LYS A 1 104 ? -17.590 -2.887 14.895 1.00 91.75 104 LYS A CA 1
ATOM 788 C C . LYS A 1 104 ? -16.789 -2.034 13.909 1.00 91.75 104 LYS A C 1
ATOM 790 O O . LYS A 1 104 ? -16.954 -2.200 12.704 1.00 91.75 104 LYS A O 1
ATOM 795 N N . TRP A 1 105 ? -15.944 -1.123 14.395 1.00 94.19 105 TRP A N 1
ATOM 796 C CA . TRP A 1 105 ? -15.074 -0.331 13.524 1.00 94.19 105 TRP A CA 1
ATOM 797 C C . TRP A 1 105 ? -14.022 -1.207 12.832 1.00 94.19 105 TRP A C 1
ATOM 799 O O . TRP A 1 105 ? -13.823 -1.067 11.628 1.00 94.19 105 TRP A O 1
ATOM 809 N N . VAL A 1 106 ? -13.397 -2.145 13.553 1.00 95.19 106 VAL A N 1
ATOM 810 C CA . VAL A 1 106 ? -12.433 -3.094 12.970 1.00 95.19 106 VAL A CA 1
ATOM 811 C C . VAL A 1 106 ? -13.106 -3.954 11.900 1.00 95.19 106 VAL A C 1
ATOM 813 O O . VAL A 1 106 ? -12.590 -4.035 10.789 1.00 95.19 106 VAL A O 1
ATOM 816 N N . ASP A 1 107 ? -14.280 -4.522 12.181 1.00 96.25 107 ASP A N 1
ATOM 817 C CA . ASP A 1 107 ? -15.035 -5.330 11.215 1.00 96.25 107 ASP A CA 1
ATOM 818 C C . ASP A 1 107 ? -15.370 -4.530 9.947 1.00 96.25 107 ASP A C 1
ATOM 820 O O . ASP A 1 107 ? -15.238 -5.031 8.830 1.00 96.25 107 ASP A O 1
ATOM 824 N N . GLN A 1 108 ? -15.754 -3.257 10.102 1.00 95.50 108 GLN A N 1
ATOM 825 C CA . GLN A 1 108 ? -15.992 -2.355 8.974 1.00 95.50 108 GLN A CA 1
ATOM 826 C C . GLN A 1 108 ? -14.721 -2.122 8.156 1.00 95.50 108 GLN A C 1
ATOM 828 O O . GLN A 1 108 ? -14.767 -2.214 6.934 1.00 95.50 108 GLN A O 1
ATOM 833 N N . GLN A 1 109 ? -13.593 -1.851 8.810 1.00 96.12 109 GLN A N 1
ATOM 834 C CA . GLN A 1 109 ? -12.313 -1.616 8.142 1.00 96.12 109 GLN A CA 1
ATOM 835 C C . GLN A 1 109 ? -11.799 -2.858 7.402 1.00 96.12 109 GLN A C 1
ATOM 837 O O . GLN A 1 109 ? -11.291 -2.740 6.290 1.00 96.12 109 GLN A O 1
ATOM 842 N N . LEU A 1 110 ? -11.970 -4.050 7.979 1.00 96.38 110 LEU A N 1
ATOM 843 C CA . LEU A 1 110 ? -11.604 -5.318 7.341 1.00 96.38 110 LEU A CA 1
ATOM 844 C C . LEU A 1 110 ? -12.486 -5.634 6.124 1.00 96.38 110 LEU A C 1
ATOM 846 O O . LEU A 1 110 ? -12.008 -6.227 5.158 1.00 96.38 110 LEU A O 1
ATOM 850 N N . ALA A 1 111 ? -13.759 -5.230 6.156 1.00 96.56 111 ALA A N 1
ATOM 851 C CA . ALA A 1 111 ? -14.711 -5.446 5.067 1.00 96.56 111 ALA A CA 1
ATOM 852 C C . ALA A 1 111 ? -14.592 -4.425 3.919 1.00 96.56 111 ALA A C 1
ATOM 854 O O . ALA A 1 111 ? -15.115 -4.673 2.830 1.00 96.56 111 ALA A O 1
ATOM 855 N N . MET A 1 112 ? -13.942 -3.277 4.136 1.00 96.00 112 MET A N 1
ATOM 856 C CA . MET A 1 112 ? -13.784 -2.257 3.097 1.00 96.00 112 MET A CA 1
ATOM 857 C C . MET A 1 112 ? -12.865 -2.753 1.967 1.00 96.00 112 MET A C 1
ATOM 859 O O . MET A 1 112 ? -11.773 -3.265 2.241 1.00 96.00 112 MET A O 1
ATOM 863 N N . PRO A 1 113 ? -13.258 -2.582 0.689 1.00 95.75 113 PRO A N 1
ATOM 864 C CA . PRO A 1 113 ? -12.357 -2.841 -0.428 1.00 95.75 113 PRO A CA 1
ATOM 865 C C . PRO A 1 113 ? -11.199 -1.836 -0.418 1.00 95.75 113 PRO A C 1
ATOM 867 O O . PRO A 1 113 ? -11.315 -0.763 0.174 1.00 95.75 113 PRO A O 1
ATOM 870 N N . ASN A 1 114 ? -10.100 -2.169 -1.103 1.00 95.19 114 ASN A N 1
ATOM 871 C CA . ASN A 1 114 ? -9.023 -1.206 -1.319 1.00 95.19 114 ASN A CA 1
ATOM 872 C C . ASN A 1 114 ? -9.582 0.027 -2.051 1.00 95.19 114 ASN A C 1
ATOM 874 O O . ASN A 1 114 ? -10.072 -0.096 -3.176 1.00 95.19 114 ASN A O 1
ATOM 878 N N . SER A 1 115 ? -9.548 1.190 -1.398 1.00 93.31 115 SER A N 1
ATOM 879 C CA . SER A 1 115 ? -10.178 2.408 -1.920 1.00 93.31 115 SER A CA 1
ATOM 880 C C . SER A 1 115 ? -9.272 3.225 -2.844 1.00 93.31 115 SER A C 1
ATOM 882 O O . SER A 1 115 ? -9.760 4.113 -3.546 1.00 93.31 115 SER A O 1
ATOM 884 N N . PHE A 1 116 ? -7.970 2.925 -2.883 1.00 96.62 116 PHE A N 1
ATOM 885 C CA . PHE A 1 116 ? -6.988 3.713 -3.620 1.00 96.62 116 PHE A CA 1
ATOM 886 C C . PHE A 1 116 ? -5.909 2.827 -4.253 1.00 96.62 116 PHE A C 1
ATOM 888 O O . PHE A 1 116 ? -5.367 1.926 -3.619 1.00 96.62 116 PHE A O 1
ATOM 895 N N . ASN A 1 117 ? -5.567 3.110 -5.510 1.00 97.06 117 ASN A N 1
ATOM 896 C CA . ASN A 1 117 ? -4.486 2.438 -6.228 1.00 97.06 117 ASN A CA 1
ATOM 897 C C . ASN A 1 117 ? -3.435 3.480 -6.629 1.00 97.06 117 ASN A C 1
ATOM 899 O O . ASN A 1 117 ? -3.724 4.417 -7.383 1.00 97.06 117 ASN A O 1
ATOM 903 N N . ILE A 1 118 ? -2.228 3.329 -6.090 1.00 97.38 118 ILE A N 1
ATOM 904 C CA . ILE A 1 118 ? -1.132 4.289 -6.230 1.00 97.38 118 ILE A CA 1
ATOM 905 C C . ILE A 1 118 ? -0.677 4.344 -7.685 1.00 97.38 118 ILE A C 1
ATOM 907 O O . ILE A 1 118 ? -0.501 5.434 -8.233 1.00 97.38 118 ILE A O 1
ATOM 911 N N . THR A 1 119 ? -0.545 3.189 -8.338 1.00 97.12 119 THR A N 1
ATOM 912 C CA . THR A 1 119 ? -0.117 3.093 -9.739 1.00 97.12 119 THR A CA 1
ATOM 913 C C . THR A 1 119 ? -1.052 3.880 -10.656 1.00 97.12 119 THR A C 1
ATOM 915 O O . THR A 1 119 ? -0.592 4.700 -11.452 1.00 97.12 119 THR A O 1
ATOM 918 N N . ASN A 1 120 ? -2.367 3.701 -10.513 1.00 97.25 120 ASN A N 1
ATOM 919 C CA . ASN A 1 120 ? -3.376 4.407 -11.306 1.00 97.25 120 ASN A CA 1
ATOM 920 C C . ASN A 1 120 ? -3.329 5.919 -11.066 1.00 97.25 120 ASN A C 1
ATOM 922 O O . ASN A 1 120 ? -3.416 6.705 -12.011 1.00 97.25 120 ASN A O 1
ATOM 926 N N . TYR A 1 121 ? -3.144 6.351 -9.817 1.00 97.75 121 TYR A N 1
ATOM 927 C CA . TYR A 1 121 ? -3.014 7.775 -9.516 1.00 97.75 121 TYR A CA 1
ATOM 928 C C . TYR A 1 121 ? -1.771 8.391 -10.177 1.00 97.75 121 TYR A C 1
ATOM 930 O O . TYR A 1 121 ? -1.851 9.467 -10.774 1.00 97.75 121 TYR A O 1
ATOM 938 N N . ILE A 1 122 ? -0.636 7.686 -10.165 1.00 97.12 122 ILE A N 1
ATOM 939 C CA . ILE A 1 122 ? 0.582 8.119 -10.866 1.00 97.12 122 ILE A CA 1
ATOM 940 C C . ILE A 1 122 ? 0.356 8.174 -12.378 1.00 97.12 122 ILE A C 1
ATOM 942 O O . ILE A 1 122 ? 0.790 9.135 -13.010 1.00 97.12 122 ILE A O 1
ATOM 946 N N . GLN A 1 123 ? -0.362 7.211 -12.965 1.00 96.25 123 GLN A N 1
ATOM 947 C CA . GLN A 1 123 ? -0.719 7.250 -14.390 1.00 96.25 123 GLN A CA 1
ATOM 948 C C . GLN A 1 123 ? -1.536 8.502 -14.733 1.00 96.25 123 GLN A C 1
ATOM 950 O O . GLN A 1 123 ? -1.255 9.158 -15.738 1.00 96.25 123 GLN A O 1
ATOM 955 N N . HIS A 1 124 ? -2.497 8.885 -13.886 1.00 96.50 124 HIS A N 1
ATOM 956 C CA . HIS A 1 124 ? -3.264 10.119 -14.071 1.00 96.50 124 HIS A CA 1
ATOM 957 C C . HIS A 1 124 ? -2.384 11.371 -13.997 1.00 96.50 124 HIS A C 1
ATOM 959 O O . HIS A 1 124 ? -2.498 12.250 -14.855 1.00 96.50 124 HIS A O 1
ATOM 965 N N . LEU A 1 125 ? -1.472 11.447 -13.024 1.00 96.44 125 LEU A N 1
ATOM 966 C CA . LEU A 1 125 ? -0.522 12.559 -12.922 1.00 96.44 125 LEU A CA 1
ATOM 967 C C . LEU A 1 125 ? 0.432 12.614 -14.122 1.00 96.44 125 LEU A C 1
ATOM 969 O O . LEU A 1 125 ? 0.711 13.693 -14.648 1.00 96.44 125 LEU A O 1
ATOM 973 N N . HIS A 1 126 ? 0.904 11.457 -14.584 1.00 95.88 126 HIS A N 1
ATOM 974 C CA . HIS A 1 126 ? 1.777 11.353 -15.744 1.00 95.88 126 HIS A CA 1
ATOM 975 C C . HIS A 1 126 ? 1.066 11.821 -17.022 1.00 95.88 126 HIS A C 1
ATOM 977 O O . HIS A 1 126 ? 1.619 12.619 -17.781 1.00 95.88 126 HIS A O 1
ATOM 983 N N . GLN A 1 127 ? -0.184 11.399 -17.229 1.00 96.06 127 GLN A N 1
ATOM 984 C CA . GLN A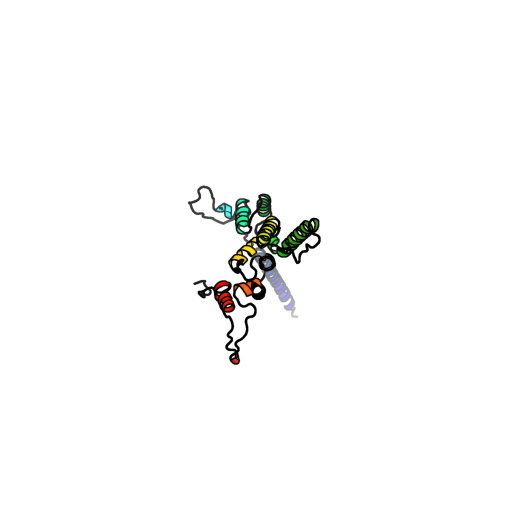 1 127 ? -1.017 11.861 -18.340 1.00 96.06 127 GLN A CA 1
ATOM 985 C C . GLN A 1 127 ? -1.224 13.382 -18.285 1.00 96.06 127 GLN A C 1
ATOM 987 O O . GLN A 1 127 ? -1.015 14.064 -19.288 1.00 96.06 127 GLN A O 1
ATOM 992 N N . ALA A 1 128 ? -1.554 13.934 -17.114 1.00 95.31 128 ALA A N 1
ATOM 993 C CA . ALA A 1 128 ? -1.743 15.375 -16.941 1.00 95.31 128 ALA A CA 1
ATOM 994 C C . ALA A 1 128 ? -0.466 16.180 -17.247 1.00 95.31 128 ALA A C 1
ATOM 996 O O . ALA A 1 128 ? -0.530 17.240 -17.879 1.00 95.31 128 ALA A O 1
ATOM 997 N N . LEU A 1 129 ? 0.703 15.670 -16.847 1.00 95.38 129 LEU A N 1
ATOM 998 C CA . LEU A 1 129 ? 1.996 16.264 -17.187 1.00 95.38 129 LEU A CA 1
ATOM 999 C C . LEU A 1 129 ? 2.231 16.247 -18.703 1.00 95.38 129 LEU A C 1
ATOM 1001 O O . LEU A 1 129 ? 2.558 17.287 -19.282 1.00 95.38 129 LEU A O 1
ATOM 1005 N N . ALA A 1 130 ? 2.036 15.095 -19.347 1.00 95.75 130 ALA A N 1
ATOM 1006 C CA . ALA A 1 130 ? 2.210 14.949 -20.789 1.00 95.75 130 ALA A CA 1
ATOM 1007 C C . ALA A 1 130 ? 1.280 15.893 -21.571 1.00 95.75 130 ALA A C 1
ATOM 1009 O O . ALA A 1 130 ? 1.737 16.577 -22.486 1.00 95.75 130 ALA A O 1
ATOM 1010 N N . ASP A 1 131 ? 0.009 16.011 -21.177 1.00 95.44 131 ASP A N 1
ATOM 1011 C CA . ASP A 1 131 ? -0.948 16.932 -21.801 1.00 95.44 131 ASP A CA 1
ATOM 1012 C C . ASP A 1 131 ? -0.571 18.400 -21.606 1.00 95.44 131 ASP A C 1
ATOM 1014 O O . ASP A 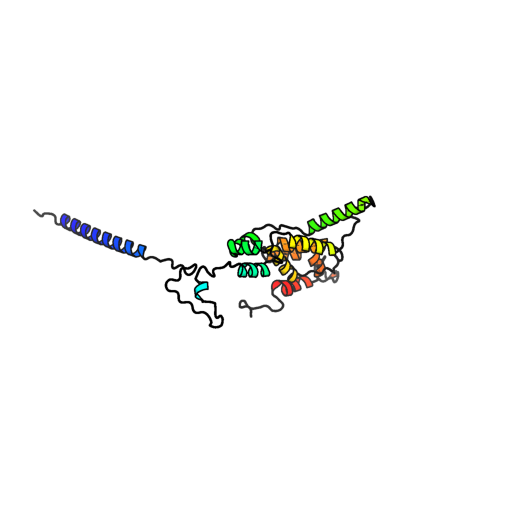1 131 ? -0.683 19.201 -22.538 1.00 95.44 131 ASP A O 1
ATOM 1018 N N . SER A 1 132 ? -0.077 18.760 -20.419 1.00 95.38 132 SER A N 1
ATOM 1019 C CA . SER A 1 132 ? 0.404 20.116 -20.153 1.00 95.38 132 SER A CA 1
ATOM 1020 C C . SER A 1 132 ? 1.578 20.483 -21.060 1.00 95.38 132 SER A C 1
ATOM 1022 O O . SER A 1 132 ? 1.573 21.560 -21.660 1.00 95.38 132 SER A O 1
ATOM 1024 N N . LEU A 1 133 ? 2.544 19.571 -21.215 1.00 95.44 133 LEU A N 1
ATOM 1025 C CA . LEU A 1 133 ? 3.702 19.744 -22.096 1.00 95.44 133 LEU A CA 1
ATOM 1026 C C . LEU A 1 133 ? 3.312 19.730 -23.577 1.00 95.44 133 LEU A C 1
ATOM 1028 O O . LEU A 1 133 ? 3.907 20.448 -24.379 1.00 95.44 133 LEU A O 1
ATOM 1032 N N . ARG A 1 134 ? 2.284 18.964 -23.948 1.00 95.56 134 ARG A N 1
ATOM 1033 C CA . ARG A 1 134 ? 1.782 18.895 -25.323 1.00 95.56 134 ARG A CA 1
ATOM 1034 C C . ARG A 1 134 ? 1.232 20.232 -25.822 1.00 95.56 134 ARG A C 1
ATOM 1036 O O . ARG A 1 134 ? 1.299 20.497 -27.020 1.00 95.56 134 ARG A O 1
ATOM 1043 N N . ARG A 1 135 ? 0.758 21.106 -24.921 1.00 94.00 135 ARG A N 1
ATOM 1044 C CA . ARG A 1 135 ? 0.321 22.474 -25.268 1.00 94.00 135 ARG A CA 1
ATOM 1045 C C . ARG A 1 135 ? 1.449 23.347 -25.812 1.00 94.00 135 ARG A C 1
ATOM 1047 O O . ARG A 1 135 ? 1.182 24.206 -26.643 1.00 94.00 135 ARG A O 1
ATOM 1054 N N . THR A 1 136 ? 2.681 23.155 -25.342 1.00 94.62 136 THR A N 1
ATOM 1055 C CA . THR A 1 136 ? 3.849 23.920 -25.809 1.00 94.62 136 THR A CA 1
ATOM 1056 C C . THR A 1 136 ? 4.648 23.162 -26.863 1.00 94.62 136 THR A C 1
ATOM 1058 O O . THR A 1 136 ? 5.236 23.778 -27.747 1.00 94.62 136 THR A O 1
ATOM 1061 N N . ASN A 1 137 ? 4.653 21.830 -26.805 1.00 93.81 137 ASN A N 1
ATOM 1062 C CA . ASN A 1 137 ? 5.339 20.974 -27.760 1.00 93.81 137 ASN A CA 1
ATOM 1063 C C . ASN A 1 137 ? 4.455 19.775 -28.160 1.00 93.81 137 ASN A C 1
ATOM 1065 O O . ASN A 1 137 ? 4.419 18.783 -27.427 1.00 93.81 137 ASN A O 1
ATOM 1069 N N . PRO A 1 138 ? 3.819 19.799 -29.349 1.00 93.75 138 PRO A N 1
ATOM 1070 C CA . PRO A 1 138 ? 2.916 18.741 -29.810 1.00 93.75 138 PRO A CA 1
ATOM 1071 C C . PRO A 1 138 ? 3.528 17.335 -29.897 1.00 93.75 138 PRO A C 1
ATOM 1073 O O . PRO A 1 138 ? 2.789 16.356 -29.936 1.00 93.75 138 PRO A O 1
ATOM 1076 N N . SER A 1 139 ? 4.861 17.213 -29.918 1.00 93.69 139 SER A N 1
ATOM 1077 C CA . SER A 1 139 ? 5.545 15.911 -29.927 1.00 93.69 139 SER A CA 1
ATOM 1078 C C . SER A 1 139 ? 5.525 15.197 -28.571 1.00 93.69 139 SER A C 1
ATOM 1080 O O . SER A 1 139 ? 5.863 14.015 -28.502 1.00 93.69 139 SER A O 1
ATOM 1082 N N . LYS A 1 140 ? 5.152 15.884 -27.482 1.00 93.12 140 LYS A N 1
ATOM 1083 C CA . LYS A 1 140 ? 5.135 15.313 -26.130 1.00 93.12 140 LYS A CA 1
ATOM 1084 C C . LYS A 1 140 ? 3.954 14.362 -25.930 1.00 93.12 140 LYS A C 1
ATOM 1086 O O . LYS A 1 140 ? 2.808 14.686 -26.225 1.00 93.12 140 LYS A O 1
ATOM 1091 N N . THR A 1 141 ? 4.264 13.176 -25.419 1.00 93.31 141 THR A N 1
ATOM 1092 C CA . THR A 1 141 ? 3.358 12.059 -25.123 1.00 93.31 141 THR A CA 1
ATOM 1093 C C . THR A 1 141 ? 3.798 11.382 -23.820 1.00 93.31 141 THR A C 1
ATOM 1095 O O . THR A 1 141 ? 4.886 11.663 -23.316 1.00 93.31 141 THR A O 1
ATOM 1098 N N . ILE A 1 142 ? 2.992 10.458 -23.284 1.00 92.12 142 ILE A N 1
ATOM 1099 C CA . ILE A 1 142 ? 3.379 9.640 -22.117 1.00 92.12 142 ILE A CA 1
ATOM 1100 C C . ILE A 1 142 ? 4.693 8.886 -22.369 1.00 92.12 142 ILE A C 1
ATOM 1102 O O . ILE A 1 142 ? 5.531 8.797 -21.484 1.00 92.12 142 ILE A O 1
ATOM 1106 N N . ALA A 1 143 ? 4.905 8.364 -23.580 1.00 91.94 143 ALA A N 1
ATOM 1107 C CA . ALA A 1 143 ? 6.066 7.526 -23.879 1.00 91.94 143 ALA A CA 1
ATOM 1108 C C . ALA A 1 143 ? 7.403 8.292 -23.884 1.00 91.94 143 ALA A C 1
ATOM 1110 O O . ALA A 1 143 ? 8.459 7.681 -23.756 1.00 91.94 143 ALA A O 1
ATOM 1111 N N . ASN A 1 144 ? 7.376 9.619 -24.053 1.00 92.44 144 ASN A N 1
ATOM 1112 C CA . ASN A 1 144 ? 8.576 10.465 -24.119 1.00 92.44 144 ASN A CA 1
ATOM 1113 C C . ASN A 1 144 ? 8.608 11.564 -23.044 1.00 92.44 144 ASN A C 1
ATOM 1115 O O . ASN A 1 144 ? 9.371 12.536 -23.145 1.00 92.44 144 ASN A O 1
ATOM 1119 N N . THR A 1 145 ? 7.764 11.404 -22.029 1.00 91.88 145 THR A N 1
ATOM 1120 C CA . THR A 1 145 ? 7.751 12.207 -20.814 1.00 91.88 145 THR A CA 1
ATOM 1121 C C . THR A 1 145 ? 8.184 11.292 -19.676 1.00 91.88 145 THR A C 1
ATOM 1123 O O . THR A 1 145 ? 7.714 10.167 -19.569 1.00 91.88 145 THR A O 1
ATOM 1126 N N . ALA A 1 146 ? 9.140 11.743 -18.869 1.00 89.56 146 ALA A N 1
ATOM 1127 C CA . ALA A 1 146 ? 9.602 10.986 -17.716 1.00 89.56 146 ALA A CA 1
ATOM 1128 C C . ALA A 1 146 ? 8.929 11.521 -16.451 1.00 89.56 146 ALA A C 1
ATOM 1130 O O . ALA A 1 146 ? 8.757 12.733 -16.296 1.00 89.56 146 ALA A O 1
ATOM 1131 N N . VAL A 1 147 ? 8.587 10.612 -15.546 1.00 92.06 147 VAL A N 1
ATOM 1132 C CA . VAL A 1 147 ? 8.168 10.912 -14.175 1.00 92.06 147 VAL A CA 1
ATOM 1133 C C . VAL A 1 147 ? 9.243 10.393 -13.234 1.00 92.06 147 VAL A C 1
ATOM 1135 O O . VAL A 1 147 ? 9.770 9.310 -13.461 1.00 92.06 147 VAL A O 1
ATOM 1138 N N . GLY A 1 148 ? 9.595 11.182 -12.222 1.00 91.00 148 GLY A N 1
ATOM 1139 C CA . GLY A 1 148 ? 10.595 10.786 -11.233 1.00 91.00 148 GLY A CA 1
ATOM 1140 C C . GLY A 1 148 ? 9.984 10.163 -9.982 1.00 91.00 148 GLY A C 1
ATOM 1141 O O . GLY A 1 148 ? 8.764 10.146 -9.809 1.00 91.00 148 GLY A O 1
ATOM 1142 N N . ASP A 1 149 ? 10.839 9.717 -9.068 1.00 89.06 149 ASP A N 1
ATOM 1143 C CA . ASP A 1 149 ? 10.410 8.999 -7.859 1.00 89.06 149 ASP A CA 1
ATOM 1144 C C . ASP A 1 149 ? 9.495 9.810 -6.938 1.00 89.06 149 ASP A C 1
ATOM 1146 O O . ASP A 1 149 ? 8.642 9.237 -6.265 1.00 89.06 149 ASP A O 1
ATOM 1150 N N . TYR A 1 150 ? 9.590 11.143 -6.947 1.00 91.94 150 TYR A N 1
ATOM 1151 C CA . TYR A 1 150 ? 8.732 11.992 -6.114 1.00 91.94 150 TYR A CA 1
ATOM 1152 C C . TYR A 1 150 ? 7.231 11.809 -6.410 1.00 91.94 150 TYR A C 1
ATOM 1154 O O . TYR A 1 150 ? 6.394 12.083 -5.550 1.00 91.94 150 TYR A O 1
ATOM 1162 N N . PHE A 1 151 ? 6.862 11.336 -7.610 1.00 95.12 151 PHE A N 1
ATOM 1163 C CA . PHE A 1 151 ? 5.467 11.027 -7.938 1.00 95.12 151 PHE A CA 1
ATOM 1164 C C . PHE A 1 151 ? 4.913 9.893 -7.074 1.00 95.12 151 PHE A C 1
ATOM 1166 O O . PHE A 1 151 ? 3.725 9.917 -6.755 1.00 95.12 151 PHE A O 1
ATOM 1173 N N . PHE A 1 152 ? 5.756 8.937 -6.666 1.00 95.12 152 PHE A N 1
ATOM 1174 C CA . PHE A 1 152 ? 5.362 7.918 -5.698 1.00 95.12 152 PHE A CA 1
ATOM 1175 C C . PHE A 1 152 ? 5.011 8.557 -4.355 1.00 95.12 152 PHE A C 1
ATOM 1177 O O . PHE A 1 152 ? 3.949 8.262 -3.821 1.00 95.12 152 PHE A O 1
ATOM 1184 N N . ASP A 1 153 ? 5.838 9.474 -3.845 1.00 94.75 153 ASP A N 1
ATOM 1185 C CA . ASP A 1 153 ? 5.591 10.130 -2.554 1.00 94.75 153 ASP A CA 1
ATOM 1186 C C . ASP A 1 153 ? 4.277 10.915 -2.576 1.00 94.75 153 ASP A C 1
ATOM 1188 O O . ASP A 1 153 ? 3.443 10.773 -1.683 1.00 94.75 153 ASP A O 1
ATOM 1192 N N . VAL A 1 154 ? 4.046 11.684 -3.644 1.00 96.38 154 VAL A N 1
ATOM 1193 C CA . VAL A 1 154 ? 2.796 12.430 -3.843 1.00 96.38 154 VAL A CA 1
ATOM 1194 C C . VAL A 1 154 ? 1.591 11.489 -3.885 1.00 96.38 154 VAL A C 1
ATOM 1196 O O . VAL A 1 154 ? 0.580 11.756 -3.237 1.00 96.38 154 VAL A O 1
ATOM 1199 N N . ALA A 1 155 ? 1.684 10.385 -4.628 1.00 97.19 155 ALA A N 1
ATOM 1200 C CA . ALA A 1 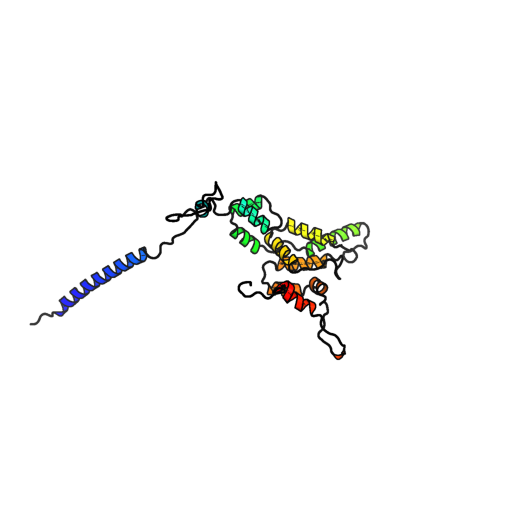155 ? 0.602 9.414 -4.748 1.00 97.19 155 ALA A CA 1
ATOM 1201 C C . ALA A 1 155 ? 0.335 8.662 -3.439 1.00 97.19 155 ALA A C 1
ATOM 1203 O O . ALA A 1 155 ? -0.820 8.448 -3.073 1.00 97.19 155 ALA A O 1
ATOM 1204 N N . TRP A 1 156 ? 1.394 8.304 -2.715 1.00 96.44 156 TRP A N 1
ATOM 1205 C CA . TRP A 1 156 ? 1.312 7.628 -1.429 1.00 96.44 156 TRP A CA 1
ATOM 1206 C C . TRP A 1 156 ? 0.655 8.524 -0.376 1.00 96.44 156 TRP A C 1
ATOM 1208 O O . TRP A 1 156 ? -0.298 8.095 0.271 1.00 96.44 156 TRP A O 1
ATOM 1218 N N . PHE A 1 157 ? 1.083 9.789 -0.255 1.00 96.12 157 PHE A N 1
ATOM 1219 C CA . PHE A 1 157 ? 0.451 10.749 0.657 1.00 96.12 157 PHE A CA 1
ATOM 1220 C C . PHE A 1 157 ? -1.005 11.017 0.279 1.00 96.12 157 PHE A C 1
ATOM 1222 O O . PHE A 1 157 ? -1.864 11.042 1.159 1.00 96.12 157 PHE A O 1
ATOM 1229 N N . GLN A 1 158 ? -1.302 11.169 -1.015 1.00 96.94 158 GLN A N 1
ATOM 1230 C CA . GLN A 1 158 ? -2.674 11.352 -1.482 1.00 96.94 158 GLN A CA 1
ATOM 1231 C C . GLN A 1 158 ? -3.565 10.189 -1.040 1.00 96.94 158 GLN A C 1
ATOM 1233 O O . GLN A 1 158 ? -4.630 10.419 -0.465 1.00 96.94 158 GLN A O 1
ATOM 1238 N N . GLY A 1 159 ? -3.135 8.952 -1.293 1.00 95.81 159 GLY A N 1
ATOM 1239 C CA . GLY A 1 159 ? -3.882 7.768 -0.889 1.00 95.81 159 GLY A CA 1
ATOM 1240 C C . GLY A 1 159 ? -4.040 7.699 0.624 1.00 95.81 159 GLY A C 1
ATOM 1241 O O . GLY A 1 159 ? -5.157 7.590 1.115 1.00 95.81 159 GLY A O 1
ATOM 1242 N N . ASN A 1 160 ? -2.956 7.895 1.374 1.00 93.88 160 ASN A N 1
ATOM 1243 C CA . ASN A 1 160 ? -2.985 7.831 2.829 1.00 93.88 160 ASN A CA 1
ATOM 1244 C C . ASN A 1 160 ? -3.928 8.855 3.481 1.00 93.88 160 ASN A C 1
ATOM 1246 O O . ASN A 1 160 ? -4.566 8.551 4.485 1.00 93.88 160 ASN A O 1
ATOM 1250 N N . MET A 1 161 ? -4.030 10.055 2.908 1.00 93.06 161 MET A N 1
ATOM 1251 C CA . MET A 1 161 ? -4.882 11.125 3.431 1.00 93.06 161 MET A CA 1
ATOM 1252 C C . MET A 1 161 ? -6.350 11.014 3.004 1.00 93.06 161 MET A C 1
ATOM 1254 O O . MET A 1 161 ? -7.202 11.633 3.640 1.00 93.06 161 MET A O 1
ATOM 1258 N N . THR A 1 162 ? -6.655 10.298 1.916 1.00 94.12 162 THR A N 1
ATOM 1259 C CA . THR A 1 162 ? -8.008 10.282 1.323 1.00 94.12 162 THR A CA 1
ATOM 1260 C C . THR A 1 162 ? -8.701 8.927 1.341 1.00 94.12 162 THR A C 1
ATOM 1262 O O . THR A 1 162 ? -9.922 8.874 1.184 1.00 94.12 162 THR A O 1
ATOM 1265 N N . ALA A 1 163 ? -7.960 7.844 1.552 1.00 94.06 163 ALA A N 1
ATOM 1266 C CA . ALA A 1 163 ? -8.504 6.501 1.631 1.00 94.06 163 ALA A CA 1
ATOM 1267 C C . ALA A 1 163 ? -9.395 6.313 2.869 1.00 94.06 163 ALA A C 1
ATOM 1269 O O . ALA A 1 163 ? -9.075 6.762 3.969 1.00 94.06 163 ALA A O 1
ATOM 1270 N N . ALA A 1 164 ? -10.511 5.604 2.693 1.00 93.69 164 ALA A N 1
ATOM 1271 C CA . ALA A 1 164 ? -11.449 5.309 3.782 1.00 93.69 164 ALA A CA 1
ATOM 1272 C C . ALA A 1 164 ? -11.034 4.081 4.622 1.00 93.69 164 ALA A C 1
ATOM 1274 O O . ALA A 1 164 ? -11.446 3.930 5.776 1.00 93.69 164 ALA A O 1
ATOM 1275 N N . ASP A 1 165 ? -10.210 3.202 4.051 1.00 95.56 165 ASP A N 1
ATOM 1276 C CA . ASP A 1 165 ? -9.700 1.961 4.634 1.00 95.56 165 ASP A CA 1
ATOM 1277 C C . ASP A 1 165 ? -8.381 2.184 5.394 1.00 95.56 165 ASP A C 1
ATOM 1279 O O . ASP A 1 165 ? -7.337 1.598 5.103 1.00 95.56 165 ASP A O 1
ATOM 1283 N N . LEU A 1 166 ? -8.444 3.049 6.407 1.00 95.38 166 LEU A N 1
ATOM 1284 C CA . LEU A 1 166 ? -7.320 3.478 7.246 1.00 95.38 166 LEU A CA 1
ATOM 1285 C C . LEU A 1 166 ? -6.504 2.311 7.827 1.00 95.38 166 LEU A C 1
ATOM 1287 O O . LEU A 1 166 ? -5.272 2.376 7.868 1.00 95.38 166 LEU A O 1
ATOM 1291 N N . LEU A 1 167 ? -7.176 1.236 8.256 1.00 96.62 167 LEU A N 1
ATOM 1292 C CA . LEU A 1 167 ? -6.503 0.059 8.811 1.00 96.62 167 LEU A CA 1
ATOM 1293 C C . LEU A 1 167 ? -5.638 -0.645 7.760 1.00 96.62 167 LEU A C 1
ATOM 1295 O O . LEU A 1 167 ? -4.526 -1.068 8.072 1.00 96.62 167 LEU A O 1
ATOM 1299 N N . ARG A 1 168 ? -6.116 -0.742 6.511 1.00 97.31 168 ARG A N 1
ATOM 1300 C CA . ARG A 1 168 ? -5.368 -1.365 5.410 1.00 97.31 168 ARG A CA 1
ATOM 1301 C C . ARG A 1 168 ? -4.070 -0.616 5.160 1.00 97.31 168 ARG A C 1
ATOM 1303 O O . ARG A 1 168 ? -3.022 -1.237 5.065 1.00 97.31 168 ARG A O 1
ATOM 1310 N N . TRP A 1 169 ? -4.124 0.712 5.138 1.00 97.00 169 TRP A N 1
ATOM 1311 C CA . TRP A 1 169 ? -2.942 1.554 4.960 1.00 97.00 169 TRP A CA 1
ATOM 1312 C C . TRP A 1 169 ? -1.926 1.405 6.091 1.00 97.00 169 TRP A C 1
ATOM 1314 O O . TRP A 1 169 ? -0.722 1.356 5.839 1.00 97.00 169 TRP A O 1
ATOM 1324 N N . ARG A 1 170 ? -2.388 1.277 7.340 1.00 96.56 170 ARG A N 1
ATOM 1325 C CA . ARG A 1 170 ? -1.496 1.015 8.477 1.00 96.56 170 ARG A CA 1
ATOM 1326 C C . ARG A 1 170 ? -0.839 -0.361 8.381 1.00 96.56 170 ARG A C 1
ATOM 1328 O O . ARG A 1 170 ? 0.355 -0.476 8.652 1.00 96.56 170 ARG A O 1
ATOM 1335 N N . VAL A 1 171 ? -1.598 -1.384 7.989 1.00 96.69 171 VAL A N 1
ATOM 1336 C CA . VAL A 1 171 ? -1.075 -2.743 7.796 1.00 96.69 171 VAL A CA 1
ATOM 1337 C C . VAL A 1 171 ? -0.103 -2.793 6.622 1.00 96.69 171 VAL A C 1
ATOM 1339 O O . VAL A 1 171 ? 0.988 -3.325 6.784 1.00 96.69 171 VAL A O 1
ATOM 1342 N N . ALA A 1 172 ? -0.432 -2.187 5.482 1.00 96.62 172 ALA A N 1
ATOM 1343 C CA . ALA A 1 172 ? 0.456 -2.108 4.325 1.00 96.62 172 ALA A CA 1
ATOM 1344 C C . ALA A 1 172 ? 1.777 -1.400 4.655 1.00 96.62 172 ALA A C 1
ATOM 1346 O O . ALA A 1 172 ? 2.830 -1.851 4.208 1.00 96.62 172 ALA A O 1
ATOM 1347 N N . LEU A 1 173 ? 1.755 -0.350 5.489 1.00 96.00 173 LEU A N 1
ATOM 1348 C CA . LEU A 1 173 ? 2.985 0.261 5.998 1.00 96.00 173 LEU A CA 1
ATOM 1349 C C . LEU A 1 173 ? 3.813 -0.740 6.815 1.00 96.00 173 LEU A C 1
ATOM 1351 O O . LEU A 1 173 ? 4.993 -0.913 6.526 1.00 96.00 173 LEU A O 1
ATOM 1355 N N . GLY A 1 174 ? 3.203 -1.447 7.770 1.00 95.25 174 GLY A N 1
ATOM 1356 C CA . GLY A 1 174 ? 3.907 -2.482 8.537 1.00 95.25 174 GLY A CA 1
ATOM 1357 C C . GLY A 1 174 ? 4.468 -3.597 7.645 1.00 95.25 174 GLY A C 1
ATOM 1358 O O . GLY A 1 174 ? 5.610 -4.014 7.809 1.00 95.25 174 GLY A O 1
ATOM 1359 N N . LEU A 1 175 ? 3.710 -4.032 6.634 1.00 95.00 175 LEU A N 1
ATOM 1360 C CA . LEU A 1 175 ? 4.183 -5.002 5.645 1.00 95.00 175 LEU A CA 1
ATOM 1361 C C . LEU A 1 175 ? 5.353 -4.462 4.817 1.00 95.00 175 LEU A C 1
ATOM 1363 O O . LEU A 1 175 ? 6.239 -5.236 4.476 1.00 95.00 175 LEU A O 1
ATOM 1367 N N . SER A 1 176 ? 5.393 -3.163 4.517 1.00 94.38 176 SER A N 1
ATOM 1368 C CA . SER A 1 176 ? 6.507 -2.552 3.780 1.00 94.38 176 SER A CA 1
ATOM 1369 C C . SER A 1 176 ? 7.807 -2.473 4.590 1.00 94.38 176 SER A C 1
ATOM 1371 O O . SER A 1 176 ? 8.885 -2.448 4.001 1.00 94.38 176 SER A O 1
ATOM 1373 N N . GLU A 1 177 ? 7.716 -2.481 5.923 1.00 91.62 177 GLU A N 1
ATOM 1374 C CA . GLU A 1 177 ? 8.876 -2.559 6.824 1.00 91.62 177 GLU A CA 1
ATOM 1375 C C . GLU A 1 177 ? 9.407 -3.992 6.961 1.00 91.62 177 GLU A C 1
ATOM 1377 O O . GLU A 1 177 ? 10.599 -4.186 7.182 1.00 91.62 177 GLU A O 1
ATOM 1382 N N . VAL A 1 178 ? 8.539 -4.997 6.804 1.00 90.06 178 VAL A N 1
ATOM 1383 C CA . VAL A 1 178 ? 8.937 -6.413 6.793 1.00 90.06 178 VAL A CA 1
ATOM 1384 C C . VAL A 1 178 ? 9.474 -6.808 5.419 1.00 90.06 178 VAL A C 1
ATOM 1386 O O . VAL A 1 178 ? 10.576 -7.330 5.306 1.00 90.06 178 VAL A O 1
ATOM 1389 N N . PHE A 1 179 ? 8.716 -6.536 4.358 1.00 91.56 179 PHE A N 1
ATOM 1390 C CA . PHE A 1 179 ? 9.046 -6.892 2.981 1.00 91.56 179 PHE A CA 1
ATOM 1391 C C . PHE A 1 179 ? 9.669 -5.705 2.247 1.00 91.56 179 PHE A C 1
ATOM 1393 O O . PHE A 1 179 ? 9.089 -5.144 1.310 1.00 91.56 179 PHE A O 1
ATOM 1400 N N . VAL A 1 180 ? 10.855 -5.315 2.710 1.00 89.69 180 VAL A N 1
ATOM 1401 C CA . VAL A 1 180 ? 11.574 -4.126 2.242 1.00 89.69 180 VAL A CA 1
ATOM 1402 C C . VAL A 1 180 ? 12.002 -4.265 0.778 1.00 89.69 180 VAL A C 1
ATOM 1404 O O . VAL A 1 180 ? 12.459 -5.318 0.341 1.00 89.69 180 VAL A O 1
ATOM 1407 N N . THR A 1 181 ? 11.902 -3.165 0.029 1.00 88.12 181 THR A N 1
ATOM 1408 C CA . THR A 1 181 ? 12.493 -2.997 -1.310 1.00 88.12 181 THR A CA 1
ATOM 1409 C C . THR A 1 181 ? 13.265 -1.682 -1.383 1.00 88.12 181 THR A C 1
ATOM 1411 O O . THR A 1 181 ? 12.957 -0.742 -0.651 1.00 88.12 181 THR A O 1
ATOM 1414 N N . SER A 1 182 ? 14.238 -1.581 -2.290 1.00 85.00 182 SER A N 1
ATOM 1415 C CA . SER A 1 182 ? 15.040 -0.364 -2.466 1.00 85.00 182 SER A CA 1
ATOM 1416 C C . SER A 1 182 ? 14.504 0.540 -3.576 1.00 85.00 182 SER A C 1
ATOM 1418 O O . SER A 1 182 ? 14.165 0.064 -4.659 1.00 85.00 182 SER A O 1
ATOM 1420 N N . ARG A 1 183 ? 14.520 1.859 -3.335 1.00 80.81 183 ARG A N 1
ATOM 1421 C CA . ARG A 1 183 ? 14.371 2.867 -4.401 1.00 80.81 183 ARG A CA 1
ATOM 1422 C C . ARG A 1 183 ? 15.588 2.876 -5.323 1.00 80.81 183 ARG A C 1
ATOM 1424 O O . ARG A 1 183 ? 15.449 2.883 -6.538 1.00 80.81 183 ARG A O 1
ATOM 1431 N N . VAL A 1 184 ? 16.775 2.766 -4.726 1.00 81.56 184 VAL A N 1
ATOM 1432 C CA . VAL A 1 184 ? 18.048 2.641 -5.438 1.00 81.56 184 VAL A CA 1
ATOM 1433 C C . VAL A 1 184 ? 18.162 1.207 -5.951 1.00 81.56 184 VAL A C 1
ATOM 1435 O O . VAL A 1 184 ? 18.588 0.304 -5.226 1.00 81.56 184 VAL A O 1
ATOM 1438 N N . SER A 1 185 ? 17.689 0.975 -7.170 1.00 81.50 185 SER A N 1
ATOM 1439 C CA . SER A 1 185 ? 17.641 -0.344 -7.807 1.00 81.50 185 SER A CA 1
ATOM 1440 C C . SER A 1 185 ? 17.785 -0.220 -9.328 1.00 81.50 185 SER A C 1
ATOM 1442 O O . SER A 1 185 ? 17.957 0.875 -9.855 1.00 81.50 185 SER A O 1
ATOM 1444 N N . ALA A 1 186 ? 17.664 -1.326 -10.070 1.00 79.88 186 ALA A N 1
ATOM 1445 C CA . ALA A 1 186 ? 17.569 -1.261 -11.535 1.00 79.88 186 ALA A CA 1
ATOM 1446 C C . ALA A 1 186 ? 16.328 -0.483 -12.034 1.00 79.88 186 ALA A C 1
ATOM 1448 O O . ALA A 1 186 ? 16.232 -0.179 -13.221 1.00 79.88 186 ALA A O 1
ATOM 1449 N N . PHE A 1 187 ? 15.393 -0.164 -11.134 1.00 81.81 187 PHE A N 1
ATOM 1450 C CA . PHE A 1 187 ? 14.237 0.694 -11.375 1.00 81.81 187 PHE A CA 1
ATOM 1451 C C . PHE A 1 187 ? 14.391 2.087 -10.743 1.00 81.81 187 PHE A C 1
ATOM 1453 O O . PHE A 1 187 ? 13.389 2.711 -10.405 1.00 81.81 187 PHE A O 1
ATOM 1460 N N . ASP A 1 188 ? 15.622 2.565 -10.553 1.00 82.94 188 ASP A N 1
ATOM 1461 C CA . ASP A 1 188 ? 15.873 3.922 -10.060 1.00 82.94 188 ASP A CA 1
ATOM 1462 C C . ASP A 1 188 ? 15.173 4.971 -10.939 1.00 82.94 188 ASP A C 1
ATOM 1464 O O . ASP A 1 188 ? 15.110 4.834 -12.168 1.00 82.94 188 ASP A O 1
ATOM 1468 N N . ASN A 1 189 ? 14.621 6.006 -10.304 1.00 85.44 189 ASN A N 1
ATOM 1469 C CA . ASN A 1 189 ? 13.831 7.049 -10.956 1.00 85.44 189 ASN A CA 1
ATOM 1470 C C . ASN A 1 189 ? 12.607 6.516 -11.740 1.00 85.44 189 ASN A C 1
ATOM 1472 O O . ASN A 1 189 ? 12.162 7.142 -12.708 1.00 85.44 189 ASN A O 1
ATOM 1476 N N . ASN A 1 190 ? 12.068 5.354 -11.349 1.00 89.62 190 ASN A N 1
ATOM 1477 C CA . ASN A 1 190 ? 10.844 4.780 -11.896 1.00 89.62 190 ASN A CA 1
ATOM 1478 C C . ASN A 1 190 ? 9.770 4.614 -10.801 1.00 89.62 190 ASN A C 1
ATOM 1480 O O . ASN A 1 190 ? 9.705 3.575 -10.130 1.00 89.62 190 ASN A O 1
ATOM 1484 N N . PRO A 1 191 ? 8.827 5.568 -10.683 1.00 92.50 191 PRO A N 1
ATOM 1485 C CA . PRO A 1 191 ? 7.806 5.526 -9.640 1.00 92.50 191 PRO A CA 1
ATOM 1486 C C . PRO A 1 191 ? 6.808 4.365 -9.812 1.00 92.50 191 PRO A C 1
ATOM 1488 O O . PRO A 1 191 ? 6.130 3.991 -8.851 1.00 92.50 191 PRO A O 1
ATOM 1491 N N . TYR A 1 192 ? 6.719 3.749 -10.999 1.00 94.19 192 TYR A N 1
ATOM 1492 C CA . TYR A 1 192 ? 5.840 2.600 -11.246 1.00 94.19 192 TYR A CA 1
ATOM 1493 C C . TYR A 1 192 ? 6.316 1.329 -10.539 1.00 94.19 192 TYR A C 1
ATOM 1495 O O . TYR A 1 192 ? 5.491 0.521 -10.119 1.00 94.19 192 TYR A O 1
ATOM 1503 N N . ALA A 1 193 ? 7.627 1.148 -10.364 1.00 92.81 193 ALA A N 1
ATOM 1504 C CA . ALA A 1 193 ? 8.166 -0.038 -9.699 1.00 92.81 193 ALA A CA 1
ATOM 1505 C C . ALA A 1 193 ? 7.833 -0.060 -8.199 1.00 92.81 193 ALA A C 1
ATOM 1507 O O . ALA A 1 193 ? 7.498 -1.111 -7.650 1.00 92.81 193 ALA A O 1
ATOM 1508 N N . LEU A 1 194 ? 7.890 1.102 -7.543 1.00 92.19 194 LEU A N 1
ATOM 1509 C CA . LEU A 1 194 ? 7.537 1.243 -6.128 1.00 92.19 194 LEU A CA 1
ATOM 1510 C C . LEU A 1 194 ? 6.022 1.230 -5.913 1.00 92.19 194 LEU A C 1
ATOM 1512 O O . LEU A 1 194 ? 5.542 0.558 -5.003 1.00 92.19 194 LEU A O 1
ATOM 1516 N N . SER A 1 195 ? 5.262 1.936 -6.755 1.00 95.69 195 SER A N 1
ATOM 1517 C CA . SER A 1 195 ? 3.799 1.989 -6.627 1.00 95.69 195 SER A CA 1
ATOM 1518 C C . SER A 1 195 ? 3.135 0.638 -6.858 1.00 95.69 195 SER A C 1
ATOM 1520 O O . SER A 1 195 ? 2.334 0.233 -6.024 1.00 95.69 195 SER A O 1
ATOM 1522 N N . SER A 1 196 ? 3.523 -0.096 -7.905 1.00 96.06 196 SER A N 1
ATOM 1523 C CA . SER A 1 196 ? 2.985 -1.441 -8.159 1.00 96.06 196 SER A CA 1
ATOM 1524 C C . SER A 1 196 ? 3.284 -2.412 -7.017 1.00 96.06 196 SER A C 1
ATOM 1526 O O . SER A 1 196 ? 2.409 -3.175 -6.611 1.00 96.06 196 SER A O 1
ATOM 1528 N N . TYR A 1 197 ? 4.483 -2.331 -6.433 1.00 96.06 197 TYR A N 1
ATOM 1529 C CA . TYR A 1 197 ? 4.840 -3.148 -5.277 1.00 96.06 197 TYR A CA 1
ATOM 1530 C C . TYR A 1 197 ? 3.997 -2.793 -4.047 1.00 96.06 197 TYR A C 1
ATOM 1532 O O . TYR A 1 197 ? 3.480 -3.678 -3.367 1.00 96.06 197 TYR A O 1
ATOM 1540 N N . TYR A 1 198 ? 3.808 -1.502 -3.774 1.00 96.69 198 TYR A N 1
ATOM 1541 C CA . TYR A 1 198 ? 2.992 -1.058 -2.646 1.00 96.69 198 TYR A CA 1
ATOM 1542 C C . TYR A 1 198 ? 1.502 -1.386 -2.837 1.00 96.69 198 TYR A C 1
ATOM 1544 O O . TYR A 1 198 ? 0.830 -1.762 -1.877 1.00 96.69 198 TYR A O 1
ATOM 1552 N N . ASP A 1 199 ? 0.990 -1.325 -4.070 1.00 97.56 199 ASP A N 1
ATOM 1553 C CA . ASP A 1 199 ? -0.373 -1.753 -4.401 1.00 97.56 199 ASP A CA 1
ATOM 1554 C C . ASP A 1 199 ? -0.579 -3.246 -4.090 1.00 97.56 199 ASP A C 1
ATOM 1556 O O . ASP A 1 199 ? -1.610 -3.608 -3.521 1.00 97.56 199 ASP A O 1
ATOM 1560 N N . VAL A 1 200 ? 0.422 -4.107 -4.334 1.00 97.25 200 VAL A N 1
ATOM 1561 C CA . VAL A 1 200 ? 0.379 -5.519 -3.902 1.00 97.25 200 VAL A CA 1
ATOM 1562 C C . VAL A 1 200 ? 0.240 -5.633 -2.382 1.00 97.25 200 VAL A C 1
ATOM 1564 O O . VAL A 1 200 ? -0.544 -6.460 -1.909 1.00 97.25 200 VAL A O 1
ATOM 1567 N N . LEU A 1 201 ? 0.946 -4.810 -1.602 1.00 97.06 201 LEU A N 1
ATOM 1568 C CA . LEU A 1 201 ? 0.835 -4.818 -0.138 1.00 97.06 201 LEU A CA 1
ATOM 1569 C C . LEU A 1 201 ? -0.550 -4.351 0.334 1.00 97.06 201 LEU A C 1
ATOM 1571 O O . LEU A 1 201 ? -1.131 -4.968 1.231 1.00 97.06 201 LEU A O 1
ATOM 1575 N N . LEU A 1 202 ? -1.114 -3.310 -0.286 1.00 97.06 202 LEU A N 1
ATOM 1576 C CA . LEU A 1 202 ? -2.471 -2.831 0.003 1.00 97.06 202 LEU A CA 1
ATOM 1577 C C . LEU A 1 202 ? -3.518 -3.910 -0.307 1.00 97.06 202 LEU A C 1
ATOM 1579 O O .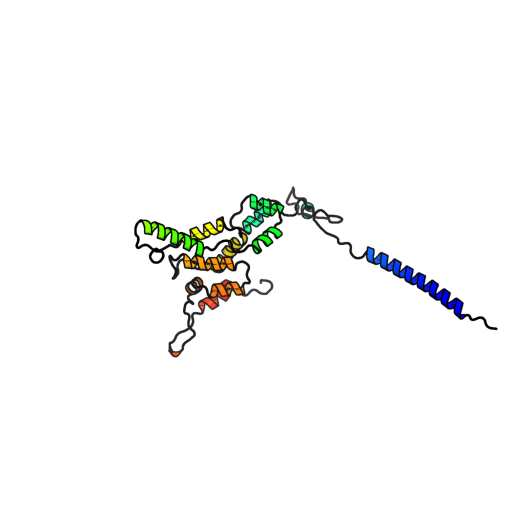 LEU A 1 202 ? -4.338 -4.265 0.548 1.00 97.06 202 LEU A O 1
ATOM 1583 N N . GLU A 1 203 ? -3.469 -4.495 -1.502 1.00 96.38 203 GLU A N 1
ATOM 1584 C CA . GLU A 1 203 ? -4.405 -5.540 -1.932 1.00 96.38 203 GLU A CA 1
ATOM 1585 C C . GLU A 1 203 ? -4.360 -6.770 -1.018 1.00 96.38 203 GLU A C 1
ATOM 1587 O O . GLU A 1 203 ? -5.401 -7.348 -0.701 1.00 96.38 203 GLU A O 1
ATOM 1592 N N . ASN A 1 204 ? -3.169 -7.135 -0.534 1.00 96.50 204 ASN A N 1
ATOM 1593 C CA . ASN A 1 204 ? -2.950 -8.364 0.226 1.00 96.50 204 ASN A CA 1
ATOM 1594 C C . ASN A 1 204 ? -2.854 -8.156 1.749 1.00 96.50 204 ASN A C 1
ATOM 1596 O O . ASN A 1 204 ? -2.595 -9.121 2.469 1.00 96.50 204 ASN A O 1
ATOM 1600 N N . SER A 1 205 ? -3.137 -6.951 2.261 1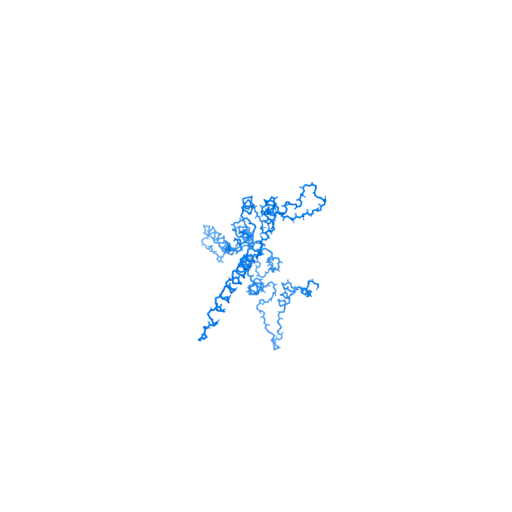.00 95.44 205 SER A N 1
ATOM 1601 C CA . SER A 1 205 ? -2.998 -6.599 3.689 1.00 95.44 205 SER A CA 1
ATOM 1602 C C . SER A 1 205 ? -3.761 -7.515 4.655 1.00 95.44 205 SER A C 1
ATOM 1604 O O . SER A 1 205 ? -3.308 -7.740 5.771 1.00 95.44 205 SER A O 1
ATOM 1606 N N . PHE A 1 206 ? -4.911 -8.056 4.240 1.00 95.94 206 PHE A N 1
ATOM 1607 C CA . PHE A 1 206 ? -5.752 -8.933 5.073 1.00 95.94 206 PHE A CA 1
ATOM 1608 C C . PHE A 1 206 ? -5.796 -10.381 4.566 1.00 95.94 206 PHE A C 1
ATOM 1610 O O . PHE A 1 206 ? -6.678 -11.153 4.939 1.00 95.94 206 PHE A O 1
ATOM 1617 N N . THR A 1 207 ? -4.879 -10.748 3.671 1.00 94.69 207 THR A N 1
ATOM 1618 C CA . THR A 1 207 ? -4.812 -12.102 3.106 1.00 94.69 207 THR A CA 1
ATOM 1619 C C . THR A 1 207 ? -3.932 -13.018 3.954 1.00 94.69 207 THR A C 1
ATOM 1621 O O . THR A 1 207 ? -3.301 -12.595 4.922 1.00 94.69 207 THR A O 1
ATOM 1624 N N . ASN A 1 208 ? -3.893 -14.308 3.608 1.00 93.69 208 ASN A N 1
ATOM 1625 C CA . ASN A 1 208 ? -2.987 -15.233 4.276 1.00 93.69 208 ASN A CA 1
ATOM 1626 C C . ASN A 1 208 ? -1.529 -15.001 3.845 1.00 93.69 208 ASN A C 1
ATOM 1628 O O . ASN A 1 208 ? -1.234 -14.647 2.702 1.00 93.69 208 ASN A O 1
ATOM 1632 N N . TYR A 1 209 ? -0.614 -15.290 4.767 1.00 90.94 209 TYR A N 1
ATOM 1633 C CA . TYR A 1 209 ? 0.818 -15.065 4.593 1.00 90.94 209 TYR A CA 1
ATOM 1634 C C . TYR A 1 209 ? 1.411 -15.789 3.370 1.00 90.94 209 TYR A C 1
ATOM 1636 O O . TYR A 1 209 ? 2.238 -15.231 2.652 1.00 90.94 209 TYR A O 1
ATOM 1644 N N . ARG A 1 210 ? 0.937 -17.008 3.072 1.00 91.75 210 ARG A N 1
ATOM 1645 C CA . ARG A 1 210 ? 1.380 -17.778 1.899 1.00 91.75 210 ARG A CA 1
ATOM 1646 C C . ARG A 1 210 ? 1.079 -17.050 0.585 1.00 91.75 210 ARG A C 1
ATOM 1648 O O . ARG A 1 210 ? 1.945 -16.997 -0.281 1.00 91.75 210 ARG A O 1
ATOM 1655 N N . SER A 1 211 ? -0.128 -16.502 0.452 1.00 93.94 211 SER A N 1
ATOM 1656 C CA . SER A 1 211 ? -0.567 -15.783 -0.750 1.00 93.94 211 SER A CA 1
ATOM 1657 C C . SER A 1 211 ? 0.206 -14.479 -0.912 1.00 93.94 211 SER A C 1
ATOM 1659 O O . SER A 1 211 ? 0.639 -14.155 -2.016 1.00 93.94 211 SER A O 1
ATOM 1661 N N . LEU A 1 212 ? 0.441 -13.768 0.195 1.00 94.62 212 LEU A N 1
ATOM 1662 C CA . LEU A 1 212 ? 1.244 -12.550 0.208 1.00 94.62 212 LEU A CA 1
ATOM 1663 C C . LEU A 1 212 ? 2.687 -12.813 -0.252 1.00 94.62 212 LEU A C 1
ATOM 1665 O O . LEU A 1 212 ? 3.149 -12.154 -1.182 1.00 94.62 212 LEU A O 1
ATOM 1669 N N . ILE A 1 213 ? 3.376 -13.802 0.335 1.00 92.88 213 ILE A N 1
ATOM 1670 C CA . ILE A 1 213 ? 4.741 -14.168 -0.083 1.00 92.88 213 ILE A CA 1
ATOM 1671 C C . ILE A 1 213 ? 4.785 -14.524 -1.560 1.00 92.88 213 ILE A C 1
ATOM 1673 O O . ILE A 1 213 ? 5.717 -14.125 -2.250 1.00 92.88 213 ILE A O 1
ATOM 1677 N N . GLU A 1 214 ? 3.808 -15.279 -2.059 1.00 94.00 214 GLU A N 1
ATOM 1678 C CA . GLU A 1 214 ? 3.785 -15.682 -3.462 1.00 94.00 214 GLU A CA 1
ATOM 1679 C C . GLU A 1 214 ? 3.712 -14.461 -4.388 1.00 94.00 214 GLU A C 1
ATOM 1681 O O . GLU A 1 214 ? 4.489 -14.349 -5.337 1.00 94.00 214 GLU A O 1
ATOM 1686 N N . LYS A 1 215 ? 2.844 -13.493 -4.076 1.00 95.69 215 LYS A N 1
ATOM 1687 C CA . LYS A 1 215 ? 2.747 -12.239 -4.835 1.00 95.69 215 LYS A CA 1
ATOM 1688 C C . LYS A 1 215 ? 4.038 -11.425 -4.781 1.00 95.69 215 LYS A C 1
ATOM 1690 O O . LYS A 1 215 ? 4.461 -10.911 -5.812 1.00 95.69 215 LYS A O 1
ATOM 1695 N N . ILE A 1 216 ? 4.678 -11.352 -3.617 1.00 94.12 216 ILE A N 1
ATOM 1696 C CA . ILE A 1 216 ? 5.962 -10.663 -3.431 1.00 94.12 216 ILE A CA 1
ATOM 1697 C C . ILE A 1 216 ? 7.076 -11.363 -4.218 1.00 94.12 216 ILE A C 1
ATOM 1699 O O . ILE A 1 216 ? 7.835 -10.698 -4.918 1.00 94.12 216 ILE A O 1
ATOM 1703 N N . THR A 1 217 ? 7.131 -12.696 -4.169 1.00 92.00 217 THR A N 1
ATOM 1704 C CA . THR A 1 217 ? 8.116 -13.530 -4.881 1.00 92.00 217 THR A CA 1
ATOM 1705 C C . THR A 1 217 ? 8.115 -13.246 -6.374 1.00 92.00 217 THR A C 1
ATOM 1707 O O . THR A 1 217 ? 9.172 -13.117 -6.989 1.00 92.00 217 THR A O 1
ATOM 1710 N N . TYR A 1 218 ? 6.934 -13.120 -6.971 1.00 92.81 218 TYR A N 1
ATOM 1711 C CA . TYR A 1 218 ? 6.809 -12.886 -8.406 1.00 92.81 218 TYR A CA 1
ATOM 1712 C C . TYR A 1 218 ? 6.799 -11.404 -8.793 1.00 92.81 218 TYR A C 1
ATOM 1714 O O . TYR A 1 218 ? 6.677 -11.090 -9.978 1.00 92.81 218 TYR A O 1
ATOM 1722 N N . HIS A 1 219 ? 6.948 -10.481 -7.838 1.00 94.69 219 HIS A N 1
ATOM 1723 C CA . HIS A 1 219 ? 6.976 -9.060 -8.150 1.00 94.69 219 HIS A CA 1
ATOM 1724 C C . HIS A 1 219 ? 8.353 -8.632 -8.694 1.00 94.69 219 HIS A C 1
ATOM 1726 O O . HIS A 1 219 ? 9.369 -8.875 -8.035 1.00 94.69 219 HIS A O 1
ATOM 1732 N N . PRO A 1 220 ? 8.429 -7.923 -9.841 1.00 92.25 220 PRO A N 1
ATOM 1733 C CA . PRO A 1 220 ? 9.702 -7.507 -10.432 1.00 92.25 220 PRO A CA 1
ATOM 1734 C C . PRO A 1 220 ? 10.600 -6.700 -9.489 1.00 92.25 220 PRO A C 1
ATOM 1736 O O . PRO A 1 220 ? 11.811 -6.909 -9.471 1.00 92.25 220 PRO A O 1
ATOM 1739 N N . SER A 1 221 ? 10.017 -5.811 -8.679 1.00 92.69 221 SER A N 1
ATOM 1740 C CA . SER A 1 221 ? 10.761 -5.000 -7.702 1.00 92.69 221 SER A CA 1
ATOM 1741 C C . SER A 1 221 ? 11.497 -5.856 -6.665 1.00 92.69 221 SER A C 1
ATOM 1743 O O . SER A 1 221 ? 12.644 -5.557 -6.347 1.00 92.69 221 SER A O 1
ATOM 1745 N N . MET A 1 222 ? 10.891 -6.954 -6.198 1.00 93.38 222 MET A N 1
ATOM 1746 C CA . MET A 1 222 ? 11.546 -7.890 -5.277 1.00 93.38 222 MET A CA 1
ATOM 1747 C C . MET A 1 222 ? 12.612 -8.727 -5.997 1.00 93.38 222 MET A C 1
ATOM 1749 O O . MET A 1 222 ? 13.718 -8.897 -5.486 1.00 93.38 222 MET A O 1
ATOM 1753 N N . ALA A 1 223 ? 12.322 -9.165 -7.226 1.00 90.69 223 ALA A N 1
ATOM 1754 C CA . ALA A 1 223 ? 13.261 -9.908 -8.067 1.00 90.69 223 ALA A CA 1
ATOM 1755 C C . ALA A 1 223 ? 14.548 -9.136 -8.373 1.00 90.69 223 ALA A C 1
ATOM 1757 O O . ALA A 1 223 ? 15.630 -9.723 -8.406 1.00 90.69 223 ALA A O 1
ATOM 1758 N N . VAL A 1 224 ? 14.451 -7.822 -8.567 1.00 89.00 224 VAL A N 1
ATOM 1759 C CA . VAL A 1 224 ? 15.626 -6.953 -8.694 1.00 89.00 224 VAL A CA 1
ATOM 1760 C C . VAL A 1 224 ? 16.305 -6.741 -7.343 1.00 89.00 224 VAL A C 1
ATOM 1762 O O . VAL A 1 224 ? 17.530 -6.794 -7.281 1.00 89.00 224 VAL A O 1
ATOM 1765 N N . TYR A 1 225 ? 15.537 -6.523 -6.271 1.00 88.25 225 TYR A N 1
ATOM 1766 C CA . TYR A 1 225 ? 16.084 -6.244 -4.942 1.00 88.25 225 TYR A CA 1
ATOM 1767 C C . TYR A 1 225 ? 16.955 -7.386 -4.399 1.00 88.25 225 TYR A C 1
ATOM 1769 O O . TYR A 1 225 ? 18.045 -7.130 -3.897 1.00 88.25 225 TYR A O 1
ATOM 1777 N N . LEU A 1 226 ? 16.518 -8.638 -4.561 1.00 89.25 226 LEU A N 1
ATOM 1778 C CA . LEU A 1 226 ? 17.256 -9.831 -4.120 1.00 89.25 226 LEU A CA 1
ATOM 1779 C C . LEU A 1 226 ? 17.919 -10.589 -5.278 1.00 89.25 226 LEU A C 1
ATOM 1781 O O . LEU A 1 226 ? 18.162 -11.788 -5.164 1.00 89.25 226 LEU A O 1
ATOM 1785 N N . THR A 1 227 ? 18.175 -9.887 -6.388 1.00 85.56 227 THR A N 1
ATOM 1786 C CA . THR A 1 227 ? 19.008 -10.316 -7.530 1.00 85.56 227 THR A CA 1
ATOM 1787 C C . THR A 1 227 ? 18.629 -11.629 -8.220 1.00 85.56 227 THR A C 1
ATOM 1789 O O . THR A 1 227 ? 19.365 -12.111 -9.076 1.00 85.56 227 THR A O 1
ATOM 1792 N N . TYR A 1 228 ? 17.436 -12.167 -7.965 1.00 87.75 228 TYR A N 1
ATOM 1793 C CA . TYR A 1 228 ? 16.962 -13.409 -8.581 1.00 87.75 228 TYR A CA 1
ATOM 1794 C C . TYR A 1 228 ? 16.204 -13.198 -9.903 1.00 87.75 228 TYR A C 1
ATOM 1796 O O . TYR A 1 228 ? 15.688 -14.153 -10.497 1.00 87.75 228 TYR A O 1
ATOM 1804 N N . MET A 1 229 ? 16.144 -11.962 -10.406 1.00 85.62 229 MET A N 1
ATOM 1805 C CA . MET A 1 229 ? 15.643 -11.672 -11.748 1.00 85.62 229 MET A CA 1
ATOM 1806 C C . MET A 1 229 ? 16.475 -12.430 -12.798 1.00 85.62 229 MET A C 1
ATOM 1808 O O . MET A 1 229 ? 17.680 -12.230 -12.909 1.00 85.62 229 MET A O 1
ATOM 1812 N N . ASN A 1 230 ? 15.826 -13.275 -13.605 1.00 84.62 230 ASN A N 1
ATOM 1813 C CA . ASN A 1 230 ? 16.475 -14.167 -14.581 1.00 84.62 230 ASN A CA 1
ATOM 1814 C C . ASN A 1 230 ? 17.436 -15.214 -13.978 1.00 84.62 230 ASN A C 1
ATOM 1816 O O . ASN A 1 230 ? 18.337 -15.684 -14.682 1.00 84.62 230 ASN A O 1
ATOM 1820 N N . ASN A 1 231 ? 17.238 -15.609 -12.715 1.00 85.44 231 ASN A N 1
ATOM 1821 C CA . ASN A 1 231 ? 18.001 -16.693 -12.096 1.00 85.44 231 ASN A CA 1
ATOM 1822 C C . ASN A 1 231 ? 17.850 -18.012 -12.884 1.00 85.44 231 ASN A C 1
ATOM 1824 O O . ASN A 1 231 ? 16.785 -18.306 -13.436 1.00 85.44 231 ASN A O 1
ATOM 1828 N N . ARG A 1 232 ? 18.920 -18.809 -12.964 1.00 81.50 232 ARG A N 1
ATOM 1829 C CA . ARG A 1 232 ? 18.979 -20.045 -13.762 1.00 81.50 232 ARG A CA 1
ATOM 1830 C C . ARG A 1 232 ? 19.389 -21.222 -12.894 1.00 81.50 232 ARG A C 1
ATOM 1832 O O . ARG A 1 232 ? 20.246 -21.093 -12.030 1.00 81.50 232 ARG A O 1
ATOM 1839 N N . ALA A 1 233 ? 18.815 -22.387 -13.183 1.00 82.31 233 ALA 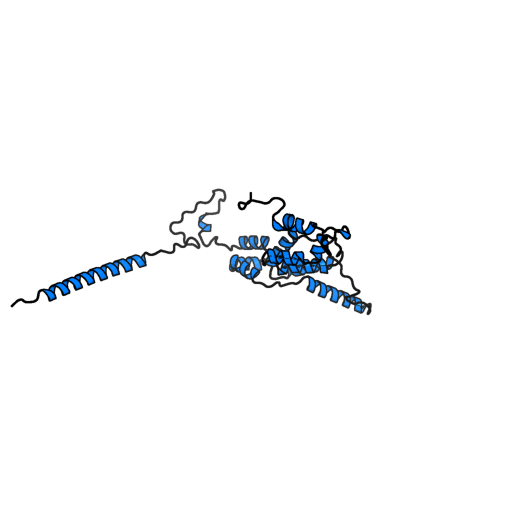A N 1
ATOM 1840 C CA . ALA A 1 233 ? 19.248 -23.636 -12.571 1.00 82.31 233 ALA A CA 1
ATOM 1841 C C . ALA A 1 233 ? 20.709 -23.962 -12.930 1.00 82.31 233 ALA A C 1
ATOM 1843 O O . ALA A 1 233 ? 21.211 -23.534 -13.976 1.00 82.31 233 ALA A O 1
ATOM 1844 N N . THR A 1 234 ? 21.360 -24.756 -12.076 1.00 85.69 234 THR A N 1
ATOM 1845 C CA . THR A 1 234 ? 22.748 -25.183 -12.265 1.00 85.69 234 THR A CA 1
ATOM 1846 C C . THR A 1 234 ? 22.953 -25.798 -13.646 1.00 85.69 234 THR A C 1
ATOM 1848 O O . THR A 1 234 ? 22.246 -26.724 -14.043 1.00 85.69 234 THR A O 1
ATOM 1851 N N . ASN A 1 235 ? 23.961 -25.311 -14.363 1.00 86.31 235 ASN A N 1
ATOM 1852 C CA . ASN A 1 235 ? 24.418 -25.890 -15.617 1.00 86.31 235 ASN A CA 1
ATOM 1853 C C . ASN A 1 235 ? 25.923 -26.158 -15.514 1.00 86.31 235 ASN A C 1
ATOM 1855 O O . ASN A 1 235 ? 26.724 -25.222 -15.532 1.00 86.31 235 ASN A O 1
ATOM 1859 N N . VAL A 1 236 ? 26.284 -27.439 -15.394 1.00 85.06 236 VAL A N 1
ATOM 1860 C CA . VAL A 1 236 ? 27.668 -27.890 -15.175 1.00 85.06 236 VAL A CA 1
ATOM 1861 C C . VAL A 1 236 ? 28.543 -27.620 -16.403 1.00 85.06 236 VAL A C 1
ATOM 1863 O O . VAL A 1 236 ? 29.682 -27.188 -16.248 1.00 85.06 236 VAL A O 1
ATOM 1866 N N . ASP A 1 237 ? 27.989 -27.754 -17.611 1.00 86.12 237 ASP A N 1
ATOM 1867 C CA . ASP A 1 237 ? 28.707 -27.514 -18.872 1.00 86.12 237 ASP A CA 1
ATOM 1868 C C . ASP A 1 237 ? 29.054 -26.030 -19.076 1.00 86.12 237 ASP A C 1
ATOM 1870 O O . ASP A 1 237 ? 30.064 -25.693 -19.689 1.00 86.12 237 ASP A O 1
ATOM 1874 N N . LYS A 1 238 ? 28.213 -25.128 -18.553 1.00 83.25 238 LYS A N 1
ATOM 1875 C CA . LYS A 1 238 ? 28.387 -23.666 -18.623 1.00 83.25 238 LYS A CA 1
ATOM 1876 C C . LYS A 1 238 ? 28.932 -23.054 -17.329 1.00 83.25 238 LYS A C 1
ATOM 1878 O O . LYS A 1 238 ? 28.944 -21.830 -17.217 1.00 83.25 238 LYS A O 1
ATOM 1883 N N . GLN A 1 239 ? 29.309 -23.879 -16.347 1.00 80.88 239 GLN A N 1
ATOM 1884 C CA . GLN A 1 239 ? 29.737 -23.462 -15.002 1.00 80.88 239 GLN A CA 1
ATOM 1885 C C . GLN A 1 239 ? 28.832 -22.383 -14.369 1.00 80.88 239 GLN A C 1
ATOM 1887 O O . GLN A 1 239 ? 29.305 -21.451 -13.723 1.00 80.88 239 GLN A O 1
ATOM 1892 N N . THR A 1 240 ? 27.518 -22.478 -14.587 1.00 80.56 240 THR A N 1
ATOM 1893 C CA . THR A 1 240 ? 26.532 -21.531 -14.043 1.00 80.56 240 THR A CA 1
ATOM 1894 C C . THR A 1 240 ? 25.883 -22.139 -12.805 1.00 80.56 240 THR A C 1
ATOM 1896 O O . THR A 1 240 ? 25.388 -23.264 -12.875 1.00 80.56 240 THR A O 1
ATOM 1899 N N . PHE A 1 241 ? 25.853 -21.394 -11.700 1.00 82.38 241 PHE A N 1
ATOM 1900 C CA . PHE A 1 241 ? 25.213 -21.781 -10.440 1.00 82.38 241 PHE A CA 1
ATOM 1901 C C . PHE A 1 241 ? 24.056 -20.819 -10.119 1.00 82.38 241 PHE A C 1
ATOM 1903 O O . PHE A 1 241 ? 24.138 -19.651 -10.508 1.00 82.38 241 PHE A O 1
ATOM 1910 N N . PRO A 1 242 ? 22.983 -21.290 -9.460 1.00 82.88 242 PRO A N 1
ATOM 1911 C CA . PRO A 1 242 ? 21.836 -20.460 -9.116 1.00 82.88 242 PRO A CA 1
ATOM 1912 C C . PRO A 1 242 ? 22.182 -19.438 -8.029 1.00 82.88 242 PRO A C 1
ATOM 1914 O O . PRO A 1 242 ? 22.965 -19.717 -7.123 1.00 82.88 242 PRO A O 1
ATOM 1917 N N . ASP A 1 243 ? 21.545 -18.270 -8.095 1.00 82.31 243 ASP A N 1
ATOM 1918 C CA . ASP A 1 243 ? 21.518 -17.318 -6.985 1.00 82.31 243 ASP A CA 1
ATOM 1919 C C . ASP A 1 243 ? 20.537 -17.820 -5.909 1.00 82.31 243 ASP A C 1
ATOM 1921 O O . ASP A 1 243 ? 19.333 -17.937 -6.149 1.00 82.31 243 ASP A O 1
ATOM 1925 N N . GLU A 1 244 ? 21.055 -18.163 -4.733 1.00 84.06 244 GLU A N 1
ATOM 1926 C CA . GLU A 1 244 ? 20.276 -18.680 -3.600 1.00 84.06 244 GLU A CA 1
ATOM 1927 C C . GLU A 1 244 ? 19.896 -17.589 -2.586 1.00 84.06 244 GLU A C 1
ATOM 1929 O O . GLU A 1 244 ? 19.255 -17.888 -1.574 1.00 84.06 244 GLU A O 1
ATOM 1934 N N . ASN A 1 245 ? 20.266 -16.328 -2.841 1.00 84.88 245 ASN A N 1
ATOM 1935 C CA . ASN A 1 245 ? 20.049 -15.211 -1.924 1.00 84.88 245 ASN A CA 1
ATOM 1936 C C . ASN A 1 245 ? 18.570 -15.092 -1.532 1.00 84.88 245 ASN A C 1
ATOM 1938 O O . ASN A 1 245 ? 18.226 -15.123 -0.356 1.00 84.88 245 ASN A O 1
ATOM 1942 N N . TYR A 1 246 ? 17.663 -15.110 -2.510 1.00 85.88 246 TYR A N 1
ATOM 1943 C CA . TYR A 1 246 ? 16.227 -15.020 -2.237 1.00 85.88 246 TYR A CA 1
ATOM 1944 C C . TYR A 1 246 ? 15.689 -16.135 -1.331 1.00 85.88 246 TYR A C 1
ATOM 1946 O O . TYR A 1 246 ? 14.901 -15.882 -0.419 1.00 85.88 246 TYR A O 1
ATOM 1954 N N . ALA A 1 247 ? 16.122 -17.377 -1.567 1.00 82.75 247 ALA A N 1
ATOM 1955 C CA . ALA A 1 247 ? 15.684 -18.520 -0.772 1.00 82.75 247 ALA A CA 1
ATOM 1956 C C . ALA A 1 247 ? 16.142 -18.389 0.688 1.00 82.75 247 ALA A C 1
ATOM 1958 O O . ALA A 1 247 ? 15.398 -18.733 1.608 1.00 82.75 247 ALA A O 1
ATOM 1959 N N . ARG A 1 248 ? 17.344 -17.843 0.900 1.00 84.56 248 ARG A N 1
ATOM 1960 C CA . ARG A 1 248 ? 17.875 -17.532 2.227 1.00 84.56 248 ARG A CA 1
ATOM 1961 C C . ARG A 1 248 ? 17.075 -16.428 2.908 1.00 84.56 248 ARG A C 1
ATOM 1963 O O . ARG A 1 248 ? 16.624 -16.633 4.034 1.00 84.56 248 ARG A O 1
ATOM 1970 N N . GLU A 1 249 ? 16.853 -15.311 2.223 1.00 84.56 249 GLU A N 1
ATOM 1971 C CA . GLU A 1 249 ? 16.170 -14.153 2.805 1.00 84.56 249 GLU A CA 1
ATOM 1972 C C . GLU A 1 249 ? 14.690 -14.433 3.113 1.00 84.56 249 GLU A C 1
ATOM 1974 O O . GLU A 1 249 ? 14.188 -13.988 4.145 1.00 84.56 249 GLU A O 1
ATOM 1979 N N . ILE A 1 250 ? 13.996 -15.258 2.313 1.00 84.69 250 ILE A N 1
ATOM 1980 C CA . ILE A 1 250 ? 12.643 -15.731 2.666 1.00 84.69 250 ILE A CA 1
ATOM 1981 C C . ILE A 1 250 ? 12.635 -16.405 4.035 1.00 84.69 250 ILE A C 1
ATOM 1983 O O . ILE A 1 250 ? 11.736 -16.151 4.840 1.00 84.69 250 ILE A O 1
ATOM 1987 N N . MET A 1 251 ? 13.587 -17.306 4.283 1.00 78.19 251 MET A N 1
ATOM 1988 C CA . MET A 1 251 ? 13.623 -18.051 5.536 1.00 78.19 251 MET A CA 1
ATOM 1989 C C . MET A 1 251 ? 14.037 -17.131 6.684 1.00 78.19 251 MET A C 1
ATOM 1991 O O . MET A 1 251 ? 13.340 -17.073 7.694 1.00 78.19 251 MET A O 1
ATOM 1995 N N . GLN A 1 252 ? 15.126 -16.385 6.512 1.00 76.81 252 GLN A N 1
ATOM 1996 C CA . GLN A 1 252 ? 15.771 -15.652 7.599 1.00 76.81 252 GLN A CA 1
ATOM 1997 C C . GLN A 1 252 ? 15.132 -14.298 7.899 1.00 76.81 252 GLN A C 1
ATOM 1999 O O . GLN A 1 252 ? 14.916 -13.988 9.065 1.00 76.81 252 GLN A O 1
ATOM 2004 N N . LEU A 1 253 ? 14.834 -13.485 6.885 1.00 79.38 253 LEU A N 1
ATOM 2005 C CA . LEU A 1 253 ? 14.306 -12.135 7.094 1.00 79.38 253 LEU A CA 1
ATOM 2006 C C . LEU A 1 253 ? 12.785 -12.104 7.110 1.00 79.38 253 LEU A C 1
ATOM 2008 O O . LEU A 1 253 ? 12.202 -11.365 7.899 1.00 79.38 253 LEU A O 1
ATOM 2012 N N . PHE A 1 254 ? 12.139 -12.891 6.251 1.00 80.19 254 PHE A N 1
ATOM 2013 C CA . PHE A 1 254 ? 10.695 -12.764 6.079 1.00 80.19 254 PHE A CA 1
ATOM 2014 C C . PHE A 1 254 ? 9.893 -13.739 6.939 1.00 80.19 254 PHE A C 1
ATOM 2016 O O . PHE A 1 254 ? 8.824 -13.348 7.404 1.00 80.19 254 PHE A O 1
ATOM 2023 N N . SER A 1 255 ? 10.391 -14.957 7.193 1.00 78.06 255 SER A N 1
ATOM 2024 C CA . SER A 1 255 ? 9.602 -16.031 7.824 1.00 78.06 255 SER A CA 1
ATOM 2025 C C . SER A 1 255 ? 10.008 -16.369 9.264 1.00 78.06 255 SER A C 1
ATOM 2027 O O . SER A 1 255 ? 9.334 -15.957 10.202 1.00 78.06 255 SER A O 1
ATOM 2029 N N . ILE A 1 256 ? 11.053 -17.185 9.453 1.00 73.06 256 ILE A N 1
ATOM 2030 C CA . ILE A 1 256 ? 11.374 -17.830 10.741 1.00 73.06 256 ILE A CA 1
ATOM 2031 C C . ILE A 1 256 ? 12.396 -17.053 11.574 1.00 73.06 256 ILE A C 1
ATOM 2033 O O . ILE A 1 256 ? 12.582 -17.372 12.743 1.00 73.06 256 ILE A O 1
ATOM 2037 N N . GLY A 1 257 ? 13.046 -16.040 10.998 1.00 68.75 257 GLY A N 1
ATOM 2038 C CA . GLY A 1 257 ? 14.143 -15.341 11.658 1.00 68.75 257 GLY A CA 1
ATOM 2039 C C . GLY A 1 257 ? 15.490 -16.051 11.481 1.00 68.75 257 GLY A C 1
ATOM 2040 O O . GLY A 1 257 ? 15.597 -17.135 10.909 1.00 68.75 257 GLY A O 1
ATOM 2041 N N . LEU A 1 258 ? 16.550 -15.435 12.007 1.00 62.16 258 LEU A N 1
ATOM 2042 C CA . LEU A 1 258 ? 17.890 -16.040 12.075 1.00 62.16 258 LEU A CA 1
ATOM 2043 C C . LEU A 1 258 ? 17.960 -17.201 13.079 1.00 62.16 258 LEU A C 1
ATOM 2045 O O . LEU A 1 258 ? 18.772 -18.110 12.917 1.00 62.16 258 LEU A O 1
ATOM 2049 N N . PHE A 1 259 ? 17.110 -17.158 14.106 1.00 68.75 259 PHE A N 1
ATOM 2050 C CA . PHE A 1 259 ? 17.017 -18.162 15.155 1.00 68.75 259 PHE A CA 1
ATOM 2051 C C . PHE A 1 259 ? 15.623 -18.768 15.129 1.00 68.75 259 PHE A C 1
ATOM 2053 O O . PHE A 1 259 ? 14.630 -18.056 15.263 1.00 68.75 259 PHE A O 1
ATOM 2060 N N . GLN A 1 260 ? 15.561 -20.084 14.954 1.00 64.69 260 GLN A N 1
ATOM 2061 C CA . GLN A 1 260 ? 14.310 -20.811 15.059 1.00 64.69 260 GLN A CA 1
ATOM 2062 C C . GLN A 1 260 ? 13.903 -20.868 16.533 1.00 64.69 260 GLN A C 1
ATOM 2064 O O . GLN A 1 260 ? 14.570 -21.529 17.326 1.00 64.69 260 GLN A O 1
ATOM 2069 N N . LEU A 1 261 ? 12.819 -20.175 16.872 1.00 68.50 261 LEU A N 1
ATOM 2070 C CA . LEU A 1 261 ? 12.203 -20.255 18.192 1.00 68.50 261 LEU A CA 1
ATOM 2071 C C . LEU A 1 261 ? 11.428 -21.571 18.332 1.00 68.50 261 LEU A C 1
ATOM 2073 O O . LEU A 1 261 ? 10.870 -22.100 17.360 1.00 68.50 261 LEU A O 1
ATOM 2077 N N . ASN A 1 262 ? 11.375 -22.092 19.549 1.00 76.12 262 ASN A N 1
ATOM 2078 C CA . ASN A 1 262 ? 10.472 -23.161 19.942 1.00 76.12 262 ASN A CA 1
ATOM 2079 C C . ASN A 1 262 ? 9.012 -22.661 19.916 1.00 76.12 262 ASN A C 1
ATOM 2081 O O . ASN A 1 262 ? 8.729 -21.469 19.789 1.00 76.12 262 ASN A O 1
ATOM 2085 N N . LEU A 1 263 ? 8.043 -23.580 20.008 1.00 72.88 263 LEU A N 1
ATOM 2086 C CA . LEU A 1 263 ? 6.607 -23.242 19.948 1.00 72.88 263 LEU A CA 1
ATOM 2087 C C . LEU A 1 263 ? 6.134 -22.328 21.095 1.00 72.88 263 LEU A C 1
ATOM 2089 O O . LEU A 1 263 ? 5.081 -21.703 20.982 1.00 72.88 263 LEU A O 1
ATOM 2093 N N . ASP A 1 264 ? 6.884 -22.273 22.189 1.00 77.94 264 ASP A N 1
ATOM 2094 C CA . ASP A 1 264 ? 6.702 -21.388 23.341 1.00 77.94 264 ASP A CA 1
ATOM 2095 C C . ASP A 1 264 ? 7.392 -20.021 23.182 1.00 77.94 264 ASP A C 1
ATOM 2097 O O . ASP A 1 264 ? 7.178 -19.140 24.013 1.00 77.94 264 ASP A O 1
ATOM 2101 N N . GLY A 1 265 ? 8.116 -19.800 22.080 1.00 58.19 265 GLY A N 1
ATOM 2102 C CA . GLY A 1 265 ? 8.752 -18.525 21.752 1.00 58.19 265 GLY A CA 1
ATOM 2103 C C . GLY A 1 265 ? 10.155 -18.331 22.331 1.00 58.19 265 GLY A C 1
ATOM 2104 O O . GLY A 1 265 ? 10.673 -17.223 22.200 1.00 58.19 265 GLY A O 1
ATOM 2105 N N . ASP A 1 266 ? 10.745 -19.377 22.923 1.00 49.84 266 ASP A N 1
ATOM 2106 C CA . ASP A 1 266 ? 12.139 -19.432 23.408 1.00 49.84 266 ASP A CA 1
ATOM 2107 C C . ASP A 1 266 ? 13.106 -20.048 22.384 1.00 49.84 266 ASP A C 1
ATOM 2109 O O . ASP A 1 266 ? 12.720 -21.021 21.694 1.00 49.84 266 ASP A O 1
#